Protein AF-A0A840PGP1-F1 (afdb_monomer_lite)

Structure (mmCIF, N/CA/C/O backbone):
data_AF-A0A840PGP1-F1
#
_entry.id   AF-A0A840PGP1-F1
#
loop_
_atom_site.group_PDB
_atom_site.id
_atom_site.type_symbol
_atom_site.label_atom_id
_atom_site.label_alt_id
_atom_site.label_comp_id
_atom_site.label_asym_id
_atom_site.label_entity_id
_atom_site.label_seq_id
_atom_site.pdbx_PDB_ins_code
_atom_site.Cartn_x
_atom_site.Cartn_y
_atom_site.Cartn_z
_atom_site.occupancy
_atom_site.B_iso_or_equiv
_atom_site.auth_seq_id
_atom_site.auth_comp_id
_atom_site.auth_asym_id
_atom_site.auth_atom_id
_atom_site.pdbx_PDB_model_num
ATOM 1 N N . MET A 1 1 ? -46.571 -49.990 3.219 1.00 41.31 1 MET A N 1
ATOM 2 C CA . MET A 1 1 ? -47.543 -49.729 2.136 1.00 41.31 1 MET A CA 1
ATOM 3 C C . MET A 1 1 ? -47.906 -48.257 2.200 1.00 41.31 1 MET A C 1
ATOM 5 O O . MET A 1 1 ? -48.431 -47.821 3.213 1.00 41.31 1 MET A O 1
ATOM 9 N N . ALA A 1 2 ? -47.464 -47.486 1.207 1.00 38.47 2 ALA A N 1
ATOM 10 C CA . ALA A 1 2 ? -47.512 -46.027 1.201 1.00 38.47 2 ALA A CA 1
ATOM 11 C C . ALA A 1 2 ? -48.836 -45.508 0.619 1.00 38.47 2 ALA A C 1
ATOM 13 O O . ALA A 1 2 ? -49.313 -46.023 -0.391 1.00 38.47 2 ALA A O 1
ATOM 14 N N . ALA A 1 3 ? -49.395 -44.485 1.266 1.00 38.34 3 ALA A N 1
ATOM 15 C CA . ALA A 1 3 ? -50.578 -43.748 0.842 1.00 38.34 3 ALA A CA 1
ATOM 16 C C . ALA A 1 3 ? -50.201 -42.608 -0.126 1.00 38.34 3 ALA A C 1
ATOM 18 O O . ALA A 1 3 ? -49.186 -41.936 0.058 1.00 38.34 3 ALA A O 1
ATOM 19 N N . GLN A 1 4 ? -51.025 -42.401 -1.154 1.00 41.66 4 GLN A N 1
ATOM 20 C CA . GLN A 1 4 ? -50.926 -41.290 -2.109 1.00 41.66 4 GLN A CA 1
ATOM 21 C C . GLN A 1 4 ? -51.416 -39.965 -1.500 1.00 41.66 4 GLN A C 1
ATOM 23 O O . GLN A 1 4 ? -52.338 -39.984 -0.683 1.00 41.66 4 GLN A O 1
ATOM 28 N N . PRO A 1 5 ? -50.927 -38.816 -2.005 1.00 55.38 5 PRO A N 1
ATOM 29 C CA . PRO A 1 5 ? -51.683 -37.567 -1.981 1.00 55.38 5 PRO A CA 1
ATOM 30 C C . PRO A 1 5 ? -51.963 -37.000 -3.397 1.00 55.38 5 PRO A C 1
ATOM 32 O O . PRO A 1 5 ? -51.217 -37.296 -4.337 1.00 55.38 5 PRO A O 1
ATOM 35 N N . PRO A 1 6 ? -53.010 -36.162 -3.572 1.00 55.72 6 PRO A N 1
ATOM 36 C CA . PRO A 1 6 ? -53.437 -35.659 -4.878 1.00 55.72 6 PRO A CA 1
ATOM 37 C C . PRO A 1 6 ? -53.100 -34.172 -5.160 1.00 55.72 6 PRO A C 1
ATOM 39 O O . PRO A 1 6 ? -53.040 -33.337 -4.267 1.00 55.72 6 PRO A O 1
ATOM 42 N N . THR A 1 7 ? -52.972 -33.879 -6.464 1.00 44.66 7 THR A N 1
ATOM 43 C CA . THR A 1 7 ? -53.453 -32.703 -7.243 1.00 44.66 7 THR A CA 1
ATOM 44 C C . THR A 1 7 ? -53.155 -31.246 -6.830 1.00 44.66 7 THR A C 1
ATOM 46 O O . THR A 1 7 ? -53.569 -30.788 -5.773 1.00 44.66 7 THR A O 1
ATOM 49 N N . SER A 1 8 ? -52.655 -30.447 -7.793 1.00 37.84 8 SER A N 1
ATOM 50 C CA . SER A 1 8 ? -53.282 -29.214 -8.367 1.00 37.84 8 SER A CA 1
ATOM 51 C C . SER A 1 8 ? -52.213 -28.296 -9.010 1.00 37.84 8 SER A C 1
ATOM 53 O O . SER A 1 8 ? -51.167 -28.036 -8.435 1.00 37.84 8 SER A O 1
ATOM 55 N N . ARG A 1 9 ? -52.256 -28.079 -10.335 1.00 37.25 9 ARG A N 1
ATOM 56 C CA . ARG A 1 9 ? -52.825 -26.941 -11.108 1.00 37.25 9 ARG A CA 1
ATOM 57 C C . ARG A 1 9 ? -52.103 -25.578 -10.957 1.00 37.25 9 ARG A C 1
ATOM 59 O O . ARG A 1 9 ? -52.121 -24.953 -9.908 1.00 37.25 9 ARG A O 1
ATOM 66 N N . LYS A 1 10 ? -51.534 -25.117 -12.089 1.00 37.31 10 LYS A N 1
ATOM 67 C CA . LYS A 1 10 ? -50.967 -23.777 -12.394 1.00 37.31 10 LYS A CA 1
ATOM 68 C C . LYS A 1 10 ? -51.972 -22.625 -12.156 1.00 37.31 10 LYS A C 1
ATOM 70 O O . LYS A 1 10 ? -53.177 -22.872 -12.201 1.00 37.31 10 LYS A O 1
ATOM 75 N N . PRO A 1 11 ? -51.504 -21.359 -12.064 1.00 47.56 11 PRO A N 1
ATOM 76 C CA . PRO A 1 11 ? -51.540 -20.502 -13.265 1.00 47.56 11 PRO A CA 1
ATOM 77 C C . PRO A 1 11 ? -50.347 -19.537 -13.453 1.00 47.56 11 PRO A C 1
ATOM 79 O O . PRO A 1 11 ? -49.589 -19.213 -12.545 1.00 47.56 11 PRO A O 1
ATOM 82 N N . SER A 1 12 ? -50.231 -19.077 -14.700 1.00 36.50 12 SER A N 1
ATOM 83 C CA . SER A 1 12 ? -49.337 -18.059 -15.262 1.00 36.50 12 SER A CA 1
ATOM 84 C C . SER A 1 12 ? -49.566 -16.642 -14.723 1.00 36.50 12 SER A C 1
ATOM 86 O O . SER A 1 12 ? -50.720 -16.247 -14.562 1.00 36.50 12 SER A O 1
ATOM 88 N N . LYS A 1 13 ? -48.507 -15.818 -14.635 1.00 37.91 13 LYS A N 1
ATOM 89 C CA . LYS A 1 13 ? -48.624 -14.351 -14.747 1.00 37.91 13 LYS A CA 1
ATOM 90 C C . LYS A 1 13 ? -47.475 -13.721 -15.540 1.00 37.91 13 LYS A C 1
ATOM 92 O O . LYS A 1 13 ? -46.301 -13.863 -15.219 1.00 37.91 13 LYS A O 1
ATOM 97 N N . THR A 1 14 ? -47.898 -13.017 -16.578 1.00 36.09 14 THR A N 1
ATOM 98 C CA . THR A 1 14 ? -47.227 -12.016 -17.407 1.00 36.09 14 THR A CA 1
ATOM 99 C C . THR A 1 14 ? -47.082 -10.677 -16.670 1.00 36.09 14 THR A C 1
ATOM 101 O O . THR A 1 14 ? -47.942 -10.337 -15.861 1.00 36.09 14 THR A O 1
ATOM 104 N N . GLY A 1 15 ? -46.087 -9.866 -17.055 1.00 33.44 15 GLY A N 1
ATOM 105 C CA . GLY A 1 15 ? -46.211 -8.397 -17.045 1.00 33.44 15 GLY A CA 1
ATOM 106 C C . GLY A 1 15 ? -45.309 -7.604 -16.086 1.00 33.44 15 GLY A C 1
ATOM 107 O O . GLY A 1 15 ? -45.646 -7.378 -14.931 1.00 33.44 15 GLY A O 1
ATOM 108 N N . LYS A 1 16 ? -44.212 -7.069 -16.631 1.00 36.47 16 LYS A N 1
ATOM 109 C CA . LYS A 1 16 ? -43.541 -5.797 -16.266 1.00 36.47 16 LYS A CA 1
ATOM 110 C C . LYS A 1 16 ? -43.566 -4.932 -17.556 1.00 36.47 16 LYS A C 1
ATOM 112 O O . LYS A 1 16 ? -43.758 -5.543 -18.610 1.00 36.47 16 LYS A O 1
ATOM 117 N N . PRO A 1 17 ? -43.279 -3.609 -17.582 1.00 46.66 17 PRO A N 1
ATOM 118 C CA . PRO A 1 17 ? -42.870 -2.708 -16.496 1.00 46.66 17 PRO A CA 1
ATOM 119 C C . PRO A 1 17 ? -43.530 -1.302 -16.515 1.00 46.66 17 PRO A C 1
ATOM 121 O O . PRO A 1 17 ? -44.085 -0.870 -17.519 1.00 46.66 17 PRO A O 1
ATOM 124 N N . SER A 1 18 ? -43.365 -0.520 -15.440 1.00 36.06 18 SER A N 1
ATOM 125 C CA . SER A 1 18 ? -43.458 0.947 -15.506 1.00 36.06 18 SER A CA 1
ATOM 126 C C . SER A 1 18 ? -42.263 1.606 -14.808 1.00 36.06 18 SER A C 1
ATOM 128 O O . SER A 1 18 ? -41.649 1.052 -13.895 1.00 36.06 18 SER A O 1
ATOM 130 N N . LYS A 1 19 ? -41.874 2.752 -15.367 1.00 38.31 19 LYS A N 1
ATOM 131 C CA . LYS A 1 19 ? -40.684 3.554 -15.088 1.00 38.31 19 LYS A CA 1
ATOM 132 C C . LYS A 1 19 ? -40.960 4.625 -14.018 1.00 38.31 19 LYS A C 1
ATOM 134 O O . LYS A 1 19 ? -42.098 5.010 -13.786 1.00 38.31 19 LYS A O 1
ATOM 139 N N . THR A 1 20 ? -39.846 5.179 -13.525 1.00 36.66 20 THR A N 1
ATOM 140 C CA . THR A 1 20 ? -39.633 6.556 -13.027 1.00 36.66 20 THR A CA 1
ATOM 141 C C . THR A 1 20 ? -40.226 6.962 -11.677 1.00 36.66 20 THR A C 1
ATOM 143 O O . THR A 1 20 ? -41.389 7.320 -11.571 1.00 36.66 20 THR A O 1
ATOM 146 N N . GLY A 1 21 ? -39.336 7.084 -10.686 1.00 33.12 21 GLY A N 1
ATOM 147 C CA . GLY A 1 21 ? -39.505 7.931 -9.506 1.00 33.12 21 GLY A CA 1
ATOM 148 C C . GLY A 1 21 ? -38.147 8.496 -9.082 1.00 33.12 21 GLY A C 1
ATOM 149 O O . GLY A 1 21 ? -37.309 7.768 -8.558 1.00 33.12 21 GLY A O 1
ATOM 150 N N . LYS A 1 22 ? -37.908 9.781 -9.373 1.00 35.62 22 LYS A N 1
ATOM 151 C CA . LYS A 1 22 ? -36.781 10.569 -8.851 1.00 35.62 22 LYS A CA 1
ATOM 152 C C . LYS A 1 22 ? -36.982 10.755 -7.344 1.00 35.62 22 LYS A C 1
ATOM 154 O O . LYS A 1 22 ? -37.980 11.346 -6.949 1.00 35.62 22 LYS A O 1
ATOM 159 N N . PHE A 1 23 ? -36.031 10.312 -6.526 1.00 32.81 23 PHE A N 1
ATOM 160 C CA . PHE A 1 23 ? -35.971 10.674 -5.109 1.00 32.81 23 PHE A CA 1
ATOM 161 C C . PHE A 1 23 ? -35.041 11.875 -4.923 1.00 32.81 23 PHE A C 1
ATOM 163 O O . PHE A 1 23 ? -33.836 11.799 -5.163 1.00 32.81 23 PHE A O 1
ATOM 170 N N . SER A 1 24 ? -35.651 12.991 -4.526 1.00 32.31 24 SER A N 1
ATOM 171 C CA . SER A 1 24 ? -35.001 14.204 -4.039 1.00 32.31 24 SER A CA 1
ATOM 172 C C . SER A 1 24 ? -34.467 13.961 -2.626 1.00 32.31 24 SER A C 1
ATOM 174 O O . SER A 1 24 ? -35.179 13.419 -1.779 1.00 32.31 24 SER A O 1
ATOM 176 N N . LYS A 1 25 ? -33.210 14.337 -2.372 1.00 36.25 25 LYS A N 1
ATOM 177 C CA . LYS A 1 25 ? -32.594 14.305 -1.041 1.00 36.25 25 LYS A CA 1
ATOM 178 C C . LYS A 1 25 ? -32.987 15.578 -0.290 1.00 36.25 25 LYS A C 1
ATOM 180 O O . LYS A 1 25 ? -32.563 16.658 -0.683 1.00 36.25 25 LYS A O 1
ATOM 185 N N . ASN A 1 26 ? -33.739 15.430 0.797 1.00 29.78 26 ASN A N 1
ATOM 186 C CA . ASN A 1 26 ? -33.902 16.455 1.826 1.00 29.78 26 ASN A CA 1
ATOM 187 C C . ASN A 1 26 ? -33.124 15.996 3.066 1.00 29.78 26 ASN A C 1
ATOM 189 O O . ASN A 1 26 ? -33.436 14.950 3.632 1.00 29.78 26 ASN A O 1
ATOM 193 N N . SER A 1 27 ? -32.114 16.763 3.472 1.00 32.81 27 SER A N 1
ATOM 194 C CA . SER A 1 27 ? -31.412 16.608 4.748 1.00 32.81 27 SER A CA 1
ATOM 195 C C . SER A 1 27 ? -31.235 18.000 5.352 1.00 32.81 27 SER A C 1
ATOM 197 O O . SER A 1 27 ? -30.557 18.835 4.764 1.00 32.81 27 SER A O 1
ATOM 199 N N . THR A 1 28 ? -31.933 18.236 6.469 1.00 33.62 28 THR A N 1
ATOM 200 C CA . THR A 1 28 ? -31.451 18.830 7.740 1.00 33.62 28 THR A CA 1
ATOM 201 C C . THR A 1 28 ? -30.197 19.726 7.648 1.00 33.62 28 THR A C 1
ATOM 203 O O . THR A 1 28 ? -29.166 19.282 7.162 1.00 33.62 28 THR A O 1
ATOM 206 N N . ASN A 1 29 ? -30.117 20.928 8.219 1.00 32.12 29 ASN A N 1
ATOM 207 C CA . ASN A 1 29 ? -30.518 21.275 9.578 1.00 32.12 29 ASN A CA 1
ATOM 208 C C . ASN A 1 29 ? -30.442 22.801 9.774 1.00 32.12 29 ASN A C 1
ATOM 210 O O . ASN A 1 29 ? -29.540 23.455 9.254 1.00 32.12 29 ASN A O 1
ATOM 214 N N . SER A 1 30 ? -31.360 23.330 10.578 1.00 30.17 30 SER A N 1
ATOM 215 C CA . SER A 1 30 ? -31.368 24.687 11.125 1.00 30.17 30 SER A CA 1
ATOM 216 C C . SER A 1 30 ? -30.989 24.609 12.600 1.00 30.17 30 SER A C 1
ATOM 218 O O . SER A 1 30 ? -31.637 23.847 13.306 1.00 30.17 30 SER A O 1
ATOM 220 N N . THR A 1 31 ? -30.020 25.408 13.063 1.00 35.22 31 THR A N 1
ATOM 221 C CA . THR A 1 31 ? -30.049 26.025 14.407 1.00 35.22 31 THR A CA 1
ATOM 222 C C . THR A 1 31 ? -28.973 27.102 14.550 1.00 35.22 31 THR A C 1
ATOM 224 O O . THR A 1 31 ? -27.805 26.899 14.230 1.00 35.22 31 THR A O 1
ATOM 227 N N . SER A 1 32 ? -29.426 28.245 15.048 1.00 32.09 32 SER A N 1
ATOM 228 C CA . SER A 1 32 ? -28.744 29.502 15.344 1.00 32.09 32 SER A CA 1
ATOM 229 C C . SER A 1 32 ? -28.452 29.671 16.844 1.00 32.09 32 SER A C 1
ATOM 231 O O . SER A 1 32 ? -29.269 29.237 17.649 1.00 32.09 32 SER A O 1
ATOM 233 N N . GLY A 1 33 ? -27.404 30.444 17.177 1.00 28.97 33 GLY A N 1
ATOM 234 C CA . GLY A 1 33 ? -27.225 31.198 18.440 1.00 28.97 33 GLY A CA 1
ATOM 235 C C . GLY A 1 33 ? -26.702 30.387 19.640 1.00 28.97 33 GLY A C 1
ATOM 236 O O . GLY A 1 33 ? -27.143 29.275 19.867 1.00 28.97 33 GLY A O 1
ATOM 237 N N . GLY A 1 34 ? -25.757 30.831 20.475 1.00 28.14 34 GLY A N 1
ATOM 238 C CA . GLY A 1 34 ? -25.166 32.154 20.684 1.00 28.14 34 GLY A CA 1
ATOM 239 C C . GLY A 1 34 ? -25.357 32.607 22.140 1.00 28.14 34 GLY A C 1
ATOM 240 O O . GLY A 1 34 ? -26.423 33.115 22.451 1.00 28.14 34 GLY A O 1
ATOM 241 N N . ALA A 1 35 ? -24.347 32.407 22.999 1.00 32.28 35 ALA A N 1
ATOM 242 C CA . ALA A 1 35 ? -24.067 33.073 24.294 1.00 32.28 35 ALA A CA 1
ATOM 243 C C . ALA A 1 35 ? -22.952 32.264 24.993 1.00 32.28 35 ALA A C 1
ATOM 245 O O . ALA A 1 35 ? -22.977 31.043 24.933 1.00 32.28 35 ALA A O 1
ATOM 246 N N . GLY A 1 36 ? -21.930 32.775 25.670 1.00 28.53 36 GLY A N 1
ATOM 247 C CA . GLY A 1 36 ? -21.452 34.107 26.014 1.00 28.53 36 GLY A CA 1
ATOM 248 C C . GLY A 1 36 ? -20.230 33.850 26.911 1.00 28.53 36 GLY A C 1
ATOM 249 O O . GLY A 1 36 ? -20.339 33.095 27.873 1.00 28.53 36 GLY A O 1
ATOM 250 N N . ALA A 1 37 ? -19.056 34.379 26.566 1.00 29.86 37 ALA A N 1
ATOM 251 C CA . ALA A 1 37 ? -17.826 34.188 27.337 1.00 29.86 37 ALA A CA 1
ATOM 252 C C . ALA A 1 37 ? -17.363 35.541 27.886 1.00 29.86 37 ALA A C 1
ATOM 254 O O . ALA A 1 37 ? -17.054 36.454 27.122 1.00 29.86 37 ALA A O 1
ATOM 255 N N . LEU A 1 38 ? -17.351 35.661 29.213 1.00 35.84 38 LEU A N 1
ATOM 256 C CA . LEU A 1 38 ? -16.816 36.803 29.949 1.00 35.84 38 LEU A CA 1
ATOM 257 C C . LEU A 1 38 ? -15.338 36.552 30.290 1.00 35.84 38 LEU A C 1
ATOM 259 O O . LEU A 1 38 ? -14.983 35.524 30.861 1.00 35.84 38 LEU A O 1
ATOM 263 N N . HIS A 1 39 ? -14.502 37.528 29.931 1.00 29.12 39 HIS A N 1
ATOM 264 C CA . HIS A 1 39 ? -13.154 37.778 30.456 1.00 29.12 39 HIS A CA 1
ATOM 265 C C . HIS A 1 39 ? -13.213 38.022 31.986 1.00 29.12 39 HIS A C 1
ATOM 267 O O . HIS A 1 39 ? -14.241 38.479 32.477 1.00 29.12 39 HIS A O 1
ATOM 273 N N . HIS A 1 40 ? -12.188 37.766 32.815 1.00 31.27 40 HIS A N 1
ATOM 274 C CA . HIS A 1 40 ? -10.915 38.514 32.932 1.00 31.27 40 HIS A CA 1
ATOM 275 C C . HIS A 1 40 ? -10.007 37.900 34.063 1.00 31.27 40 HIS A C 1
ATOM 277 O O . HIS A 1 40 ? -10.379 36.854 34.587 1.00 31.27 40 HIS A O 1
ATOM 283 N N . PRO A 1 41 ? -8.804 38.431 34.419 1.00 45.72 41 PRO A N 1
ATOM 284 C CA . PRO A 1 41 ? -7.518 37.721 34.282 1.00 45.72 41 PRO A CA 1
ATOM 285 C C . PRO A 1 41 ? -6.682 37.600 35.592 1.00 45.72 41 PRO A C 1
ATOM 287 O O . PRO A 1 41 ? -7.178 37.874 36.682 1.00 45.72 41 PRO A O 1
ATOM 290 N N . SER A 1 42 ? -5.365 37.353 35.428 1.00 28.50 42 SER A N 1
ATOM 291 C CA . SER A 1 42 ? -4.221 37.455 36.382 1.00 28.50 42 SER A CA 1
ATOM 292 C C . SER A 1 42 ? -3.828 36.106 37.008 1.00 28.50 42 SER A C 1
ATOM 294 O O . SER A 1 42 ? -4.696 35.375 37.448 1.00 28.50 42 SER A O 1
ATOM 296 N N . SER A 1 43 ? -2.566 35.674 37.080 1.00 30.00 43 SER A N 1
ATOM 297 C CA . SER A 1 43 ? -1.329 36.419 37.334 1.00 30.00 43 SER A CA 1
ATOM 298 C C . SER A 1 43 ? -0.069 35.637 36.903 1.00 30.00 43 SER A C 1
ATOM 300 O O . SER A 1 43 ? -0.058 34.416 36.774 1.00 30.00 43 SER A O 1
ATOM 302 N N . LEU A 1 44 ? 1.003 36.399 36.675 1.00 33.97 44 LEU A N 1
ATOM 303 C CA . LEU A 1 44 ? 2.381 35.970 36.434 1.00 33.97 44 LEU A CA 1
ATOM 304 C C . LEU A 1 44 ? 2.984 35.223 37.633 1.00 33.97 44 LEU A C 1
ATOM 306 O O . LEU A 1 44 ? 2.807 35.678 38.758 1.00 33.97 44 LEU A O 1
ATOM 310 N N . LEU A 1 45 ? 3.859 34.239 37.385 1.00 33.81 45 LEU A N 1
ATOM 311 C CA . LEU A 1 45 ? 5.118 34.111 38.131 1.00 33.81 45 LEU A CA 1
ATOM 312 C C . LEU A 1 45 ? 6.173 33.290 37.377 1.00 33.81 45 LEU A C 1
ATOM 314 O O . LEU A 1 45 ? 5.884 32.402 36.582 1.00 33.81 45 LEU A O 1
ATOM 318 N N . ARG A 1 46 ? 7.412 33.726 37.600 1.00 30.28 46 ARG A N 1
ATOM 319 C CA . ARG A 1 46 ? 8.659 33.431 36.894 1.00 30.28 46 ARG A CA 1
ATOM 320 C C . ARG A 1 46 ? 9.164 32.006 37.126 1.00 30.28 46 ARG A C 1
ATOM 322 O O . ARG A 1 46 ? 8.798 31.346 38.090 1.00 30.28 46 ARG A O 1
ATOM 329 N N . GLY A 1 47 ? 10.033 31.582 36.213 1.00 25.47 47 GLY A N 1
ATOM 330 C CA . GLY A 1 47 ? 10.554 30.228 36.119 1.00 25.47 47 GLY A CA 1
ATOM 331 C C . GLY A 1 47 ? 11.590 29.828 37.163 1.00 25.47 47 GLY A C 1
ATOM 332 O O . GLY A 1 47 ? 12.169 30.659 37.851 1.00 25.47 47 GLY A O 1
ATOM 333 N N . VAL A 1 48 ? 11.870 28.527 37.160 1.00 29.48 48 VAL A N 1
ATOM 334 C CA . VAL A 1 48 ? 13.148 27.920 37.532 1.00 29.48 48 VAL A CA 1
ATOM 335 C C . VAL A 1 48 ? 13.355 26.758 36.563 1.00 29.48 48 VAL A C 1
ATOM 337 O O . VAL A 1 48 ? 12.565 25.818 36.517 1.00 29.48 48 VAL A O 1
ATOM 340 N N . ALA A 1 49 ? 14.390 26.871 35.735 1.00 28.14 49 ALA A N 1
ATOM 341 C CA . ALA A 1 49 ? 14.909 25.783 34.926 1.00 28.14 49 ALA A CA 1
ATOM 342 C C . ALA A 1 49 ? 15.676 24.814 35.836 1.00 28.14 49 ALA A C 1
ATOM 344 O O . ALA A 1 49 ? 16.488 25.254 36.648 1.00 28.14 49 ALA A O 1
ATOM 345 N N . LEU A 1 50 ? 15.462 23.508 35.667 1.00 29.73 50 LEU A N 1
ATOM 346 C CA . LEU A 1 50 ? 16.354 22.484 36.202 1.00 29.73 50 LEU A CA 1
ATOM 347 C C . LEU A 1 50 ? 16.818 21.580 35.061 1.00 29.73 50 LEU A C 1
ATOM 349 O O . LEU A 1 50 ? 16.034 20.902 34.401 1.00 29.73 50 LEU A O 1
ATOM 353 N N . ALA A 1 51 ? 18.122 21.666 34.828 1.00 28.12 51 ALA A N 1
ATOM 354 C CA . ALA A 1 51 ? 18.922 20.874 33.915 1.00 28.12 51 ALA A CA 1
ATOM 355 C C . ALA A 1 51 ? 19.400 19.579 34.589 1.00 28.12 51 ALA A C 1
ATOM 357 O O . ALA A 1 51 ? 19.641 19.587 35.793 1.00 28.12 51 ALA A O 1
ATOM 358 N N . ALA A 1 52 ? 19.584 18.517 33.794 1.00 27.31 52 ALA A N 1
ATOM 359 C CA . ALA A 1 52 ? 20.445 17.338 34.022 1.00 27.31 52 ALA A CA 1
ATOM 360 C C . ALA A 1 52 ? 20.049 16.263 32.981 1.00 27.31 52 ALA A C 1
ATOM 362 O O . ALA A 1 52 ? 18.865 16.010 32.813 1.00 27.31 52 ALA A O 1
ATOM 363 N N . CYS A 1 53 ? 20.895 15.578 32.211 1.00 26.73 53 CYS A N 1
ATOM 364 C CA . CYS A 1 53 ? 22.347 15.456 32.131 1.00 26.73 53 CYS A CA 1
ATOM 365 C C . CYS A 1 53 ? 22.700 15.103 30.673 1.00 26.73 53 CYS A C 1
ATOM 367 O O . CYS A 1 53 ? 22.174 14.128 30.136 1.00 26.73 53 CYS A O 1
ATOM 369 N N . VAL A 1 54 ? 23.618 15.844 30.048 1.00 30.33 54 VAL A N 1
ATOM 370 C CA . VAL A 1 54 ? 24.316 15.409 28.829 1.00 30.33 54 VAL A CA 1
ATOM 371 C C . VAL A 1 54 ? 25.744 15.072 29.236 1.00 30.33 54 VAL A C 1
ATOM 373 O O . VAL A 1 54 ? 26.457 15.916 29.774 1.00 30.33 54 VAL A O 1
ATOM 376 N N . LEU A 1 55 ? 26.140 13.821 29.005 1.00 32.78 55 LEU A N 1
ATOM 377 C CA . LEU A 1 55 ? 27.514 13.353 29.146 1.00 32.78 55 LEU A CA 1
ATOM 378 C C . LEU A 1 55 ? 28.394 14.061 28.109 1.00 32.78 55 LEU A C 1
ATOM 380 O O . LEU A 1 55 ? 28.284 13.814 26.909 1.00 32.78 55 LEU A O 1
ATOM 384 N N . ALA A 1 56 ? 29.260 14.947 28.595 1.00 29.89 56 ALA A N 1
ATOM 385 C CA . ALA A 1 56 ? 30.346 15.541 27.837 1.00 29.89 56 ALA A CA 1
ATOM 386 C C . ALA A 1 56 ? 31.533 14.567 27.798 1.00 29.89 56 ALA A C 1
ATOM 388 O O . ALA A 1 56 ? 32.120 14.257 28.832 1.00 29.89 56 ALA A O 1
ATOM 389 N N . ALA A 1 57 ? 31.908 14.121 26.600 1.00 31.86 57 ALA A N 1
ATOM 390 C CA . ALA A 1 57 ? 33.259 13.651 26.324 1.00 31.86 57 ALA A CA 1
ATOM 391 C C . ALA A 1 57 ? 33.975 14.761 25.549 1.00 31.86 57 ALA A C 1
ATOM 393 O O . ALA A 1 57 ? 33.576 15.128 24.443 1.00 31.86 57 ALA A O 1
ATOM 394 N N . ALA A 1 58 ? 34.989 15.339 26.187 1.00 35.44 58 ALA A N 1
ATOM 395 C CA . ALA A 1 58 ? 35.833 16.390 25.648 1.00 35.44 58 ALA A CA 1
ATOM 396 C C . ALA A 1 58 ? 36.686 15.867 24.481 1.00 35.44 58 ALA A C 1
ATOM 398 O O . ALA A 1 58 ? 37.386 14.865 24.617 1.00 35.44 58 ALA A O 1
ATOM 399 N N . GLY A 1 59 ? 36.657 16.578 23.354 1.00 32.88 59 GLY A N 1
ATOM 400 C CA . GLY A 1 59 ? 37.591 16.420 22.242 1.00 32.88 59 GLY A CA 1
ATOM 401 C C . GLY A 1 59 ? 38.172 17.785 21.891 1.00 32.88 59 GLY A C 1
ATOM 402 O O . GLY A 1 59 ? 37.430 18.704 21.554 1.00 32.88 59 GLY A O 1
ATOM 403 N N . ALA A 1 60 ? 39.486 17.926 22.048 1.00 35.03 60 ALA A N 1
ATOM 404 C CA . ALA A 1 60 ? 40.241 19.156 21.856 1.00 35.03 60 ALA A CA 1
ATOM 405 C C . ALA A 1 60 ? 40.064 19.752 20.446 1.00 35.03 60 ALA A C 1
ATOM 407 O O . ALA A 1 60 ? 40.167 19.048 19.442 1.00 35.03 60 ALA A O 1
ATOM 408 N N . ILE A 1 61 ? 39.848 21.068 20.375 1.00 36.34 61 ILE A N 1
ATOM 409 C CA . ILE A 1 61 ? 39.851 21.834 19.124 1.00 36.34 61 ILE A CA 1
ATOM 410 C C . ILE A 1 61 ? 41.311 22.040 18.712 1.00 36.34 61 ILE A C 1
ATOM 412 O O . ILE A 1 61 ? 42.002 22.907 19.243 1.00 36.34 61 ILE A O 1
ATOM 416 N N . ALA A 1 62 ? 41.779 21.230 17.765 1.00 36.69 62 ALA A N 1
ATOM 417 C CA . ALA A 1 62 ? 42.985 21.508 17.000 1.00 36.69 62 ALA A CA 1
ATOM 418 C C . ALA A 1 62 ? 42.590 22.297 15.741 1.00 36.69 62 ALA A C 1
ATOM 420 O O . ALA A 1 62 ? 41.876 21.790 14.876 1.00 36.69 62 ALA A O 1
ATOM 421 N N . LEU A 1 63 ? 43.043 23.548 15.648 1.00 42.94 63 LEU A N 1
ATOM 422 C CA . LEU A 1 63 ? 42.980 24.366 14.435 1.00 42.94 63 LEU A CA 1
ATOM 423 C C . LEU A 1 63 ? 43.950 23.785 13.391 1.00 42.94 63 LEU A C 1
ATOM 425 O O . LEU A 1 63 ? 45.123 24.146 13.349 1.00 42.94 63 LEU A O 1
ATOM 429 N N . GLY A 1 64 ? 43.459 22.845 12.583 1.00 37.69 64 GLY A N 1
ATOM 430 C CA . GLY A 1 64 ? 44.111 22.366 11.361 1.00 37.69 64 GLY A CA 1
ATOM 431 C C . GLY A 1 64 ? 43.531 23.050 10.114 1.00 37.69 64 GLY A C 1
ATOM 432 O O . GLY A 1 64 ? 42.407 23.555 10.166 1.00 37.69 64 GLY A O 1
ATOM 433 N N . PRO A 1 65 ? 44.270 23.092 8.990 1.00 40.75 65 PRO A N 1
ATOM 434 C CA . PRO A 1 65 ? 43.820 23.761 7.775 1.00 40.75 65 PRO A CA 1
ATOM 435 C C . PRO A 1 65 ? 42.543 23.101 7.244 1.00 40.75 65 PRO A C 1
ATOM 437 O O . PRO A 1 65 ? 42.403 21.878 7.274 1.00 40.75 65 PRO A O 1
ATOM 440 N N . ALA A 1 66 ? 41.613 23.926 6.761 1.00 37.16 66 ALA A N 1
ATOM 441 C CA . ALA A 1 66 ? 40.351 23.493 6.182 1.00 37.16 66 ALA A CA 1
ATOM 442 C C . ALA A 1 66 ? 40.601 22.516 5.020 1.00 37.16 66 ALA A C 1
ATOM 444 O O . ALA A 1 66 ? 40.936 22.928 3.910 1.00 37.16 66 ALA A O 1
ATOM 445 N N . SER A 1 67 ? 40.427 21.215 5.271 1.00 36.91 67 SER A N 1
ATOM 446 C CA . SER A 1 67 ? 40.203 20.260 4.191 1.00 36.91 67 SER A CA 1
ATOM 447 C C . SER A 1 67 ? 38.864 20.599 3.556 1.00 36.91 67 SER A C 1
ATOM 449 O O . SER A 1 67 ? 37.825 20.617 4.216 1.00 36.91 67 SER A O 1
ATOM 451 N N . SER A 1 68 ? 38.920 20.892 2.264 1.00 36.47 68 SER A N 1
ATOM 452 C CA . SER A 1 68 ? 37.789 20.882 1.353 1.00 36.47 68 SER A CA 1
ATOM 453 C C . SER A 1 68 ? 36.887 19.685 1.658 1.00 36.47 68 SER A C 1
ATOM 455 O O . SER A 1 68 ? 37.347 18.546 1.721 1.00 36.47 68 SER A O 1
ATOM 457 N N . GLY A 1 69 ? 35.599 19.956 1.877 1.00 36.19 69 GLY A N 1
ATOM 458 C CA . GLY A 1 69 ? 34.588 18.935 2.114 1.00 36.19 69 GLY A CA 1
ATOM 459 C C . GLY A 1 69 ? 34.528 17.960 0.944 1.00 36.19 69 GLY A C 1
ATOM 460 O O . GLY A 1 69 ? 33.856 18.212 -0.055 1.00 36.19 69 GLY A O 1
ATOM 461 N N . ALA A 1 70 ? 35.230 16.837 1.074 1.00 34.84 70 ALA A N 1
ATOM 462 C CA . ALA A 1 70 ? 34.955 15.653 0.293 1.00 34.84 70 ALA A CA 1
ATOM 463 C C . ALA A 1 70 ? 33.566 15.178 0.723 1.00 34.84 70 ALA A C 1
ATOM 465 O O . ALA A 1 70 ? 33.373 14.739 1.857 1.00 34.84 70 ALA A O 1
ATOM 466 N N . ALA A 1 71 ? 32.586 15.342 -0.165 1.00 37.81 71 ALA A N 1
ATOM 467 C CA . ALA A 1 71 ? 31.278 14.732 -0.005 1.00 37.81 71 ALA A CA 1
ATOM 468 C C . ALA A 1 71 ? 31.476 13.251 0.350 1.00 37.81 71 ALA A C 1
ATOM 470 O O . ALA A 1 71 ? 32.215 12.553 -0.351 1.00 37.81 71 ALA A O 1
ATOM 471 N N . GLU A 1 72 ? 30.851 12.798 1.441 1.00 41.72 72 GLU A N 1
ATOM 472 C CA . GLU A 1 72 ? 30.890 11.395 1.852 1.00 41.72 72 GLU A CA 1
ATOM 473 C C . GLU A 1 72 ? 30.616 10.496 0.634 1.00 41.72 72 GLU A C 1
ATOM 475 O O . GLU A 1 72 ? 29.706 10.790 -0.156 1.00 41.72 72 GLU A O 1
ATOM 480 N N . PRO A 1 73 ? 31.407 9.426 0.426 1.00 53.38 73 PRO A N 1
ATOM 481 C CA . PRO A 1 73 ? 31.223 8.560 -0.725 1.00 53.38 73 PRO A CA 1
ATOM 482 C C . PRO A 1 73 ? 29.797 8.010 -0.701 1.00 53.38 73 PRO A C 1
ATOM 484 O O . PRO A 1 73 ? 29.372 7.398 0.281 1.00 53.38 73 PRO A O 1
ATOM 487 N N . LYS A 1 74 ? 29.046 8.248 -1.787 1.00 58.00 74 LYS A N 1
ATOM 488 C CA . LYS A 1 74 ? 27.687 7.714 -1.945 1.00 58.00 74 LYS A CA 1
ATOM 489 C C . LYS A 1 74 ? 27.720 6.209 -1.634 1.00 58.00 74 LYS A C 1
ATOM 491 O O . LYS A 1 74 ? 28.590 5.518 -2.173 1.00 58.00 74 LYS A O 1
ATOM 496 N N . PRO A 1 75 ? 26.815 5.694 -0.782 1.00 66.38 75 PRO A N 1
ATOM 497 C CA . PRO A 1 75 ? 26.827 4.290 -0.393 1.00 66.38 75 PRO A CA 1
ATOM 498 C C . PRO A 1 75 ? 26.768 3.397 -1.635 1.00 66.38 75 PRO A C 1
ATOM 500 O O . PRO A 1 75 ? 26.012 3.661 -2.573 1.00 66.38 75 PRO A O 1
ATOM 503 N N . SER A 1 76 ? 27.585 2.342 -1.658 1.00 75.81 76 SER A N 1
ATOM 504 C CA . SER A 1 76 ? 27.626 1.417 -2.793 1.00 75.81 76 SER A CA 1
ATOM 505 C C . SER A 1 76 ? 26.266 0.730 -2.987 1.00 75.81 76 SER A C 1
ATOM 507 O O . SER A 1 76 ? 25.536 0.493 -2.020 1.00 75.81 76 SER A O 1
ATOM 509 N N . LYS A 1 77 ? 25.920 0.347 -4.228 1.00 75.12 77 LYS A N 1
ATOM 510 C CA . LYS A 1 77 ? 24.663 -0.379 -4.522 1.00 75.12 77 LYS A CA 1
ATOM 511 C C . LYS A 1 77 ? 24.501 -1.632 -3.642 1.00 75.12 77 LYS A C 1
ATOM 513 O O . LYS A 1 77 ? 23.389 -1.961 -3.236 1.00 75.12 77 LYS A O 1
ATOM 518 N N . ALA A 1 78 ? 25.602 -2.316 -3.317 1.00 77.50 78 ALA A N 1
ATOM 519 C CA . ALA A 1 78 ? 25.606 -3.476 -2.425 1.00 77.50 78 ALA A CA 1
ATOM 520 C C . ALA A 1 78 ? 25.238 -3.108 -0.976 1.00 77.50 78 ALA A C 1
ATOM 522 O O . ALA A 1 78 ? 24.404 -3.783 -0.372 1.00 77.50 78 ALA A O 1
ATOM 523 N N . ALA A 1 79 ? 25.793 -2.012 -0.446 1.00 80.44 79 ALA A N 1
ATOM 524 C CA . ALA A 1 79 ? 25.443 -1.507 0.881 1.00 80.44 79 ALA A CA 1
ATOM 525 C C . ALA A 1 79 ? 23.963 -1.093 0.954 1.00 80.44 79 ALA A C 1
ATOM 527 O O . ALA A 1 79 ? 23.264 -1.479 1.889 1.00 80.44 79 ALA A O 1
ATOM 528 N N . LEU A 1 80 ? 23.455 -0.404 -0.077 1.00 78.69 80 LEU A N 1
ATOM 529 C CA . LEU A 1 80 ? 22.042 -0.020 -0.172 1.00 78.69 80 LEU A CA 1
ATOM 530 C C . LEU A 1 80 ? 21.104 -1.236 -0.205 1.00 78.69 80 LEU A C 1
ATOM 532 O O . LEU A 1 80 ? 20.096 -1.247 0.499 1.00 78.69 80 LEU A O 1
ATOM 536 N N . LYS A 1 81 ? 21.438 -2.285 -0.972 1.00 81.25 81 LYS A N 1
ATOM 537 C CA . LYS A 1 81 ? 20.652 -3.534 -1.014 1.00 81.25 81 LYS A CA 1
ATOM 538 C C . LYS A 1 81 ? 20.619 -4.239 0.349 1.00 81.25 81 LYS A C 1
ATOM 540 O O . LYS A 1 81 ? 19.553 -4.684 0.773 1.00 81.25 81 LYS A O 1
ATOM 545 N N . ALA A 1 82 ? 21.751 -4.315 1.051 1.00 85.12 82 ALA A N 1
ATOM 546 C CA . ALA A 1 82 ? 21.817 -4.914 2.386 1.00 85.12 82 ALA A CA 1
ATOM 547 C C . ALA A 1 82 ? 20.991 -4.122 3.416 1.00 85.12 82 ALA A C 1
ATOM 549 O O . ALA A 1 82 ? 20.269 -4.701 4.230 1.00 85.12 82 ALA A O 1
ATOM 550 N N . GLU A 1 83 ? 21.052 -2.793 3.352 1.00 82.75 83 GLU A N 1
ATOM 551 C CA . GLU A 1 83 ? 20.281 -1.922 4.234 1.00 82.75 83 GLU A CA 1
ATOM 552 C C . GLU A 1 83 ? 18.773 -2.005 3.959 1.00 82.75 83 GLU A C 1
ATOM 554 O O . GLU A 1 83 ? 17.985 -2.075 4.900 1.00 82.75 83 GLU A O 1
ATOM 559 N N . LEU A 1 84 ? 18.365 -2.090 2.689 1.00 84.00 84 LEU A N 1
ATOM 560 C CA . LEU A 1 84 ? 16.972 -2.326 2.299 1.00 84.00 84 LEU A CA 1
ATOM 561 C C . LEU A 1 84 ? 16.438 -3.658 2.832 1.00 84.00 84 LEU A C 1
ATOM 563 O O . LEU A 1 84 ? 15.337 -3.695 3.371 1.00 84.00 84 LEU A O 1
ATOM 567 N N . ALA A 1 85 ? 17.219 -4.739 2.749 1.00 86.19 85 ALA A N 1
ATOM 568 C CA . ALA A 1 85 ? 16.821 -6.028 3.316 1.00 86.19 85 ALA A CA 1
ATOM 569 C C . ALA A 1 85 ? 16.594 -5.938 4.837 1.00 86.19 85 ALA A C 1
ATOM 571 O O . ALA A 1 85 ? 15.624 -6.490 5.363 1.00 86.19 85 ALA A O 1
ATOM 572 N N . LYS A 1 86 ? 17.455 -5.193 5.545 1.00 88.44 86 LYS A N 1
ATOM 573 C CA . LYS A 1 86 ? 17.300 -4.933 6.982 1.00 88.44 86 LYS A CA 1
ATOM 574 C C . LYS A 1 86 ? 16.046 -4.106 7.282 1.00 88.44 86 LYS A C 1
ATOM 576 O O . LYS A 1 86 ? 15.301 -4.470 8.190 1.00 88.44 86 LYS A O 1
ATOM 581 N N . LEU A 1 87 ? 15.808 -3.031 6.530 1.00 84.69 87 LEU A N 1
ATOM 582 C CA . LEU A 1 87 ? 14.637 -2.166 6.698 1.00 84.69 87 LEU A CA 1
ATOM 583 C C . LEU A 1 87 ? 13.329 -2.911 6.407 1.00 84.69 87 LEU A C 1
ATOM 585 O O . LEU A 1 87 ? 12.392 -2.794 7.191 1.00 84.69 87 LEU A O 1
ATOM 589 N N . ASN A 1 88 ? 13.283 -3.735 5.356 1.00 81.06 88 ASN A N 1
ATOM 590 C CA . ASN A 1 88 ? 12.117 -4.566 5.045 1.00 81.06 88 ASN A CA 1
ATOM 591 C C . ASN A 1 88 ? 11.777 -5.496 6.215 1.00 81.06 88 ASN A C 1
ATOM 593 O O . ASN A 1 88 ? 10.647 -5.496 6.691 1.00 81.06 88 ASN A O 1
ATOM 597 N N . LYS A 1 89 ? 12.778 -6.185 6.782 1.00 90.56 89 LYS A N 1
ATOM 598 C CA . LYS A 1 89 ? 12.576 -7.038 7.964 1.00 90.56 89 LYS A CA 1
ATOM 599 C C . LYS A 1 89 ? 12.049 -6.258 9.178 1.00 90.56 89 LYS A C 1
ATOM 601 O O . LYS A 1 89 ? 11.275 -6.794 9.969 1.00 90.56 89 LYS A O 1
A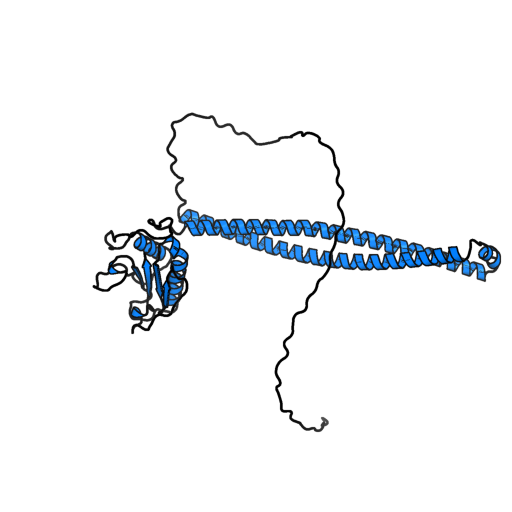TOM 606 N N . GLN A 1 90 ? 12.482 -5.007 9.357 1.00 86.12 90 GLN A N 1
ATOM 607 C CA . GLN A 1 90 ? 11.980 -4.140 10.429 1.00 86.12 90 GLN A CA 1
ATOM 608 C C . GLN A 1 90 ? 10.526 -3.718 10.193 1.00 86.12 90 GLN A C 1
ATOM 610 O O . GLN A 1 90 ? 9.736 -3.735 11.136 1.00 86.12 90 GLN A O 1
ATOM 615 N N . VAL A 1 91 ? 10.165 -3.382 8.953 1.00 86.62 91 VAL A N 1
ATOM 616 C CA . VAL A 1 91 ? 8.789 -3.046 8.570 1.00 86.62 91 VAL A CA 1
ATOM 617 C C . VAL A 1 91 ? 7.863 -4.243 8.751 1.00 86.62 91 VAL A C 1
ATOM 619 O O . VAL A 1 91 ? 6.827 -4.088 9.387 1.00 86.62 91 VAL A O 1
ATOM 622 N N . ASP A 1 92 ? 8.250 -5.437 8.300 1.00 85.19 92 ASP A N 1
ATOM 623 C CA . ASP A 1 92 ? 7.441 -6.653 8.461 1.00 85.19 92 ASP A CA 1
ATOM 624 C C . ASP A 1 92 ? 7.128 -6.926 9.936 1.00 85.19 92 ASP A C 1
ATOM 626 O O . ASP A 1 92 ? 5.981 -7.183 10.314 1.00 85.19 92 ASP A O 1
ATOM 630 N N . LYS A 1 93 ? 8.145 -6.792 10.797 1.00 90.56 93 LYS A N 1
ATOM 631 C CA . LYS A 1 93 ? 7.979 -6.918 12.246 1.00 90.56 93 LYS A CA 1
ATOM 632 C C . LYS A 1 93 ? 7.007 -5.867 12.795 1.00 90.56 93 LYS A C 1
ATOM 634 O O . LYS A 1 93 ? 6.109 -6.213 13.558 1.00 90.56 93 LYS A O 1
ATOM 639 N N . LEU A 1 94 ? 7.153 -4.601 12.403 1.00 88.12 94 LEU A N 1
ATOM 640 C CA . LEU A 1 94 ? 6.265 -3.527 12.859 1.00 88.12 94 LEU A CA 1
ATOM 641 C C . LEU A 1 94 ? 4.831 -3.687 12.359 1.00 88.12 94 LEU A C 1
ATOM 643 O O . LEU A 1 94 ? 3.909 -3.391 13.111 1.00 88.12 94 LEU A O 1
ATOM 647 N N . ILE A 1 95 ? 4.626 -4.173 11.134 1.00 81.44 95 ILE A N 1
ATOM 648 C CA . ILE A 1 95 ? 3.294 -4.462 10.592 1.00 81.44 95 ILE A CA 1
ATOM 649 C C . ILE A 1 95 ? 2.623 -5.562 11.416 1.00 81.44 95 ILE A C 1
ATOM 651 O O . ILE A 1 95 ? 1.461 -5.409 11.799 1.00 81.44 95 ILE A O 1
ATOM 655 N N . ALA A 1 96 ? 3.350 -6.637 11.739 1.00 88.81 96 ALA A N 1
ATOM 656 C CA . ALA A 1 96 ? 2.835 -7.708 12.587 1.00 88.81 96 ALA A CA 1
ATOM 657 C C . ALA A 1 96 ? 2.457 -7.190 13.987 1.00 88.81 96 ALA A C 1
ATOM 659 O O . ALA A 1 96 ? 1.349 -7.437 14.468 1.00 88.81 96 ALA A O 1
ATOM 660 N N . GLU A 1 97 ? 3.337 -6.410 14.620 1.00 88.50 97 GLU A N 1
ATOM 661 C CA . GLU A 1 97 ? 3.071 -5.823 15.936 1.00 88.50 97 GLU A CA 1
ATOM 662 C C . GLU A 1 97 ? 1.918 -4.803 15.910 1.00 88.50 97 GLU A C 1
ATOM 664 O O . GLU A 1 97 ? 1.085 -4.778 16.818 1.00 88.50 97 GLU A O 1
ATOM 669 N N . TYR A 1 98 ? 1.828 -3.980 14.863 1.00 87.69 98 TYR A N 1
ATOM 670 C CA . TYR A 1 98 ? 0.720 -3.050 14.637 1.00 87.69 98 TYR A CA 1
ATOM 671 C C . TYR A 1 98 ? -0.611 -3.794 14.487 1.00 87.69 98 TYR A C 1
ATOM 673 O O . TYR A 1 98 ? -1.608 -3.399 15.093 1.00 87.69 98 TYR A O 1
ATOM 681 N N . GLY A 1 99 ? -0.624 -4.891 13.725 1.00 89.31 99 GLY A N 1
ATOM 682 C CA . GLY A 1 99 ? -1.786 -5.765 13.581 1.00 89.31 99 GLY A CA 1
ATOM 683 C C . GLY A 1 99 ? -2.246 -6.337 14.922 1.00 89.31 99 GLY A C 1
ATOM 684 O O . GLY A 1 99 ? -3.423 -6.215 15.267 1.00 89.31 99 GLY A O 1
ATOM 685 N N . ALA A 1 100 ? -1.315 -6.873 15.717 1.00 91.38 100 ALA A N 1
ATOM 686 C CA . ALA A 1 100 ? -1.609 -7.395 17.051 1.00 91.38 100 ALA A CA 1
ATOM 687 C C . ALA A 1 100 ? -2.192 -6.316 17.982 1.00 91.38 100 ALA A C 1
ATOM 689 O O . ALA A 1 100 ? -3.218 -6.537 18.624 1.00 91.38 100 ALA A O 1
ATOM 690 N N . LYS A 1 101 ? -1.601 -5.114 18.002 1.00 90.94 101 LYS A N 1
ATOM 691 C CA . LYS A 1 101 ? -2.097 -4.000 18.825 1.00 90.94 101 LYS A CA 1
ATOM 692 C C . LYS A 1 101 ? -3.454 -3.470 18.386 1.00 90.94 101 LYS A C 1
ATOM 694 O O . LYS A 1 101 ? -4.260 -3.084 19.228 1.00 90.94 101 LYS A O 1
ATOM 699 N N . ARG A 1 102 ? -3.748 -3.488 17.086 1.00 93.81 102 ARG A N 1
ATOM 700 C CA . ARG A 1 102 ? -5.089 -3.166 16.586 1.00 93.81 102 ARG A CA 1
ATOM 701 C C . ARG A 1 102 ? -6.138 -4.171 17.040 1.00 93.81 102 ARG A C 1
ATOM 703 O O . ARG A 1 102 ? -7.237 -3.748 17.383 1.00 93.81 102 ARG A O 1
ATOM 710 N N . ALA A 1 103 ? -5.813 -5.462 17.035 1.00 93.56 103 ALA A N 1
ATOM 711 C CA . ALA A 1 103 ? -6.715 -6.493 17.538 1.00 93.56 103 ALA A CA 1
ATOM 712 C C . ALA A 1 103 ? -6.966 -6.316 19.046 1.00 93.56 103 ALA A C 1
ATOM 714 O O . ALA A 1 103 ? -8.114 -6.311 19.479 1.00 93.56 103 ALA A O 1
ATOM 715 N N . GLU A 1 104 ? -5.910 -6.060 19.823 1.00 92.31 104 GLU A N 1
ATOM 716 C CA . GLU A 1 104 ? -6.006 -5.772 21.261 1.00 92.31 104 GLU A CA 1
ATOM 717 C C . GLU A 1 104 ? -6.895 -4.546 21.548 1.00 92.31 104 GLU A C 1
ATOM 719 O O . GLU A 1 104 ? -7.769 -4.600 22.412 1.00 92.31 104 GLU A O 1
ATOM 724 N N . LEU A 1 105 ? -6.726 -3.459 20.784 1.00 94.19 105 LEU A N 1
ATOM 725 C CA . LEU A 1 105 ? -7.560 -2.259 20.889 1.00 94.19 105 LEU A CA 1
ATOM 726 C C . LEU A 1 105 ? -9.028 -2.543 20.535 1.00 94.19 105 LEU A C 1
ATOM 728 O O . LEU A 1 105 ? -9.925 -2.018 21.191 1.00 94.19 105 LEU A O 1
ATOM 732 N N . ALA A 1 106 ? -9.288 -3.364 19.516 1.00 94.00 106 ALA A N 1
ATOM 733 C CA . ALA A 1 106 ? -10.649 -3.718 19.115 1.00 94.00 106 ALA A CA 1
ATOM 734 C C . ALA A 1 106 ? -11.381 -4.515 20.209 1.00 94.00 106 ALA A C 1
ATOM 736 O O . ALA A 1 106 ? -12.542 -4.223 20.507 1.00 94.00 106 ALA A O 1
ATOM 737 N N . GLU A 1 107 ? -10.696 -5.467 20.849 1.00 93.75 107 GLU A N 1
ATOM 738 C CA . GLU A 1 107 ? -11.242 -6.204 21.995 1.00 93.75 107 GLU A CA 1
ATOM 739 C C . GLU A 1 107 ? -11.452 -5.291 23.210 1.00 93.75 107 GLU A C 1
ATOM 741 O O . GLU A 1 107 ? -12.503 -5.351 23.849 1.00 93.75 107 GLU A O 1
ATOM 746 N N . ALA A 1 108 ? -10.521 -4.372 23.487 1.00 93.31 108 ALA A N 1
ATOM 747 C CA . ALA A 1 108 ? -10.690 -3.388 24.555 1.00 93.31 108 ALA A CA 1
ATOM 748 C C . ALA A 1 108 ? -11.912 -2.485 24.318 1.00 93.31 108 ALA A C 1
ATOM 750 O O . ALA A 1 108 ? -12.712 -2.280 25.227 1.00 93.31 108 ALA A O 1
ATOM 751 N N . GLN A 1 109 ? -12.114 -2.009 23.085 1.00 95.06 109 GLN A N 1
ATOM 752 C CA . GLN A 1 109 ? -13.298 -1.234 22.699 1.00 95.06 109 GLN A CA 1
ATOM 753 C C . GLN A 1 109 ? -14.597 -2.033 22.837 1.00 95.06 109 GLN A C 1
ATOM 755 O O . GLN A 1 109 ? -15.635 -1.476 23.185 1.00 95.06 109 GLN A O 1
ATOM 760 N N . LYS A 1 110 ? -14.572 -3.339 22.557 1.00 95.81 110 LYS A N 1
ATOM 761 C CA . LYS A 1 110 ? -15.731 -4.212 22.780 1.00 95.81 110 LYS A CA 1
ATOM 762 C C . LYS A 1 110 ? -16.044 -4.348 24.271 1.00 95.81 110 LYS A C 1
ATOM 764 O O . LYS A 1 110 ? -17.209 -4.243 24.644 1.00 95.81 110 LYS A O 1
ATOM 769 N N . ALA A 1 111 ? -15.021 -4.537 25.104 1.00 94.94 111 ALA A N 1
ATOM 770 C CA . ALA A 1 111 ? -15.175 -4.597 26.555 1.00 94.94 111 ALA A CA 1
ATOM 771 C C . ALA A 1 111 ? -15.707 -3.276 27.133 1.00 94.94 111 ALA A C 1
ATOM 773 O O . ALA A 1 111 ? -16.596 -3.293 27.978 1.00 94.94 111 ALA A O 1
ATOM 774 N N . GLU A 1 112 ? -15.223 -2.132 26.647 1.00 95.62 112 GLU A N 1
ATOM 775 C CA . GLU A 1 112 ? -15.701 -0.814 27.078 1.00 95.62 112 GLU A CA 1
ATOM 776 C C . GLU A 1 112 ? -17.154 -0.552 26.680 1.00 95.62 112 GLU A C 1
ATOM 778 O O . GLU A 1 112 ? -17.919 -0.073 27.512 1.00 95.62 112 GLU A O 1
ATOM 783 N N . ARG A 1 113 ? -17.581 -0.947 25.473 1.00 95.62 113 ARG A N 1
ATOM 784 C CA . ARG A 1 113 ? -19.004 -0.896 25.098 1.00 95.62 113 ARG A CA 1
ATOM 785 C C . ARG A 1 113 ? -19.874 -1.716 26.049 1.00 95.62 113 ARG A C 1
ATOM 787 O O . ARG A 1 113 ? -20.862 -1.195 26.553 1.00 95.62 113 ARG A O 1
ATOM 794 N N . ALA A 1 114 ? -19.469 -2.949 26.355 1.00 96.62 114 ALA A N 1
ATOM 795 C CA . ALA A 1 114 ? -20.197 -3.795 27.299 1.00 96.62 114 ALA A CA 1
ATOM 796 C C . ALA A 1 114 ? -20.234 -3.189 28.718 1.00 96.62 114 ALA A C 1
ATOM 798 O O . ALA A 1 114 ? -21.262 -3.243 29.388 1.00 96.62 114 ALA A O 1
ATOM 799 N N . ALA A 1 115 ? -19.138 -2.579 29.180 1.00 96.81 115 ALA A N 1
ATOM 800 C CA . ALA A 1 115 ? -19.101 -1.891 30.470 1.00 96.81 115 ALA A CA 1
ATOM 801 C C . ALA A 1 115 ? -20.000 -0.643 30.495 1.00 96.81 115 ALA A C 1
ATOM 803 O O . ALA A 1 115 ? -20.681 -0.400 31.488 1.00 96.81 115 ALA A O 1
ATOM 804 N N . ARG A 1 116 ? -20.065 0.119 29.395 1.00 96.44 116 ARG A N 1
ATOM 805 C CA . ARG A 1 116 ? -20.987 1.257 29.261 1.00 96.44 116 ARG A CA 1
ATOM 806 C C . ARG A 1 116 ? -22.448 0.821 29.287 1.00 96.44 116 ARG A C 1
ATOM 808 O O . ARG A 1 116 ? -23.239 1.463 29.964 1.00 96.44 116 ARG A O 1
ATOM 815 N N . GLU A 1 117 ? -22.796 -0.272 28.611 1.00 97.38 117 GLU A N 1
ATOM 816 C CA . GLU A 1 117 ? -24.151 -0.839 28.660 1.00 97.38 117 GLU A CA 1
ATOM 817 C C . GLU A 1 117 ? -24.536 -1.254 30.089 1.00 97.38 117 GLU A C 1
ATOM 819 O O . GLU A 1 117 ? -25.626 -0.922 30.555 1.00 97.38 117 GLU A O 1
ATOM 824 N N . LYS A 1 118 ? -23.621 -1.905 30.824 1.00 96.94 118 LYS A N 1
ATOM 825 C CA . LYS A 1 118 ? -23.825 -2.223 32.249 1.00 96.94 118 LYS A CA 1
ATOM 826 C C . LYS A 1 118 ? -24.018 -0.970 33.101 1.00 96.94 118 LYS A C 1
ATOM 828 O O . LYS A 1 118 ? -24.900 -0.957 33.953 1.00 96.94 118 LYS A O 1
ATOM 833 N N . LEU A 1 119 ? -23.216 0.072 32.877 1.00 98.06 119 LEU A N 1
ATOM 834 C CA . LEU A 1 119 ? -23.347 1.345 33.584 1.00 98.06 119 LEU A CA 1
ATOM 835 C C . LEU A 1 119 ? -24.715 1.986 33.331 1.00 98.06 119 LEU A C 1
ATOM 837 O O . LEU A 1 119 ? -25.361 2.409 34.285 1.00 98.06 119 LEU A O 1
ATOM 841 N N . THR A 1 120 ? -25.188 1.999 32.082 1.00 98.25 120 THR A N 1
ATOM 842 C CA . THR A 1 120 ? -26.530 2.495 31.750 1.00 98.25 120 THR A CA 1
ATOM 843 C C . THR A 1 120 ? -27.612 1.701 32.483 1.00 98.25 120 THR A C 1
ATOM 845 O O . THR A 1 120 ? -28.455 2.297 33.147 1.00 98.25 120 THR A O 1
ATOM 848 N N . ALA A 1 121 ? -27.550 0.366 32.459 1.00 97.75 121 ALA A N 1
ATOM 849 C CA . ALA A 1 121 ? -28.511 -0.474 33.176 1.00 97.75 121 ALA A CA 1
ATOM 850 C C . ALA A 1 121 ? -28.487 -0.236 34.702 1.00 97.75 121 ALA A C 1
ATOM 852 O O . ALA A 1 121 ? -29.541 -0.167 35.339 1.00 97.75 121 ALA A O 1
ATOM 853 N N . ALA A 1 122 ? -27.297 -0.066 35.287 1.00 97.81 122 ALA A N 1
ATOM 854 C CA . ALA A 1 122 ? -27.132 0.231 36.708 1.00 97.81 122 ALA A CA 1
ATOM 855 C C . ALA A 1 122 ? -27.632 1.642 37.073 1.00 97.81 122 ALA A C 1
ATOM 857 O O . ALA A 1 122 ? -28.231 1.828 38.130 1.00 97.81 122 ALA A O 1
ATOM 858 N N . GLN A 1 123 ? -27.452 2.632 36.191 1.00 98.00 123 GLN A N 1
ATOM 859 C CA . GLN A 1 123 ? -28.031 3.970 36.353 1.00 98.00 123 GLN A CA 1
ATOM 860 C C . GLN A 1 123 ? -29.557 3.924 36.352 1.00 98.00 123 GLN A C 1
ATOM 862 O O . GLN A 1 123 ? -30.172 4.479 37.258 1.00 98.00 123 GLN A O 1
ATOM 867 N N . GLU A 1 124 ? -30.173 3.203 35.417 1.00 97.81 124 GLU A N 1
ATOM 868 C CA . GLU A 1 124 ? -31.628 3.048 35.394 1.00 97.81 124 GLU A CA 1
ATOM 869 C C . GLU A 1 124 ? -32.161 2.335 36.649 1.00 97.81 124 GLU A C 1
ATOM 871 O O . GLU A 1 124 ? -33.213 2.704 37.175 1.00 97.81 124 GLU A O 1
ATOM 876 N N . ALA A 1 125 ? -31.449 1.316 37.147 1.00 96.31 125 ALA A N 1
ATOM 877 C CA . ALA A 1 125 ? -31.800 0.629 38.391 1.00 96.31 125 ALA A CA 1
ATOM 878 C C . ALA A 1 125 ? -31.701 1.562 39.605 1.00 96.31 125 ALA A C 1
ATOM 880 O O . ALA A 1 125 ? -32.626 1.613 40.417 1.00 96.31 125 ALA A O 1
ATOM 881 N N . TYR A 1 126 ? -30.628 2.349 39.684 1.00 97.38 126 TYR A N 1
ATOM 882 C CA . TYR A 1 126 ? -30.441 3.359 40.720 1.00 97.38 126 TYR A CA 1
ATOM 883 C C . TYR A 1 126 ? -31.533 4.435 40.682 1.00 97.38 126 TYR A C 1
ATOM 885 O O . TYR A 1 126 ? -32.088 4.789 41.720 1.00 97.38 126 TYR A O 1
ATOM 893 N N . GLU A 1 127 ? -31.903 4.927 39.501 1.00 96.50 127 GLU A N 1
ATOM 894 C CA . GLU A 1 127 ? -32.987 5.899 39.345 1.00 96.50 127 GLU A CA 1
ATOM 895 C C . GLU A 1 127 ? -34.349 5.328 39.754 1.00 96.50 127 GLU A C 1
ATOM 897 O O . GLU A 1 127 ? -35.138 6.028 40.390 1.00 96.50 127 GLU A O 1
ATOM 902 N N . ARG A 1 128 ? -34.633 4.058 39.426 1.00 95.00 128 ARG A N 1
ATOM 903 C CA . ARG A 1 128 ? -35.845 3.369 39.901 1.00 95.00 128 ARG A CA 1
ATOM 904 C C . ARG A 1 128 ? -35.865 3.278 41.424 1.00 95.00 128 ARG A C 1
ATOM 906 O O . ARG A 1 128 ? -36.835 3.724 42.027 1.00 95.00 128 ARG A O 1
ATOM 913 N N . ALA A 1 129 ? -34.782 2.803 42.036 1.00 93.81 129 ALA A N 1
ATOM 914 C CA . ALA A 1 129 ? -34.676 2.711 43.490 1.00 93.81 129 ALA A CA 1
ATOM 915 C C . ALA A 1 129 ? -34.776 4.092 44.169 1.00 93.81 129 ALA A C 1
ATOM 917 O O . ALA A 1 129 ? -35.379 4.225 45.230 1.00 93.81 129 ALA A O 1
ATOM 918 N N . THR A 1 130 ? -34.232 5.139 43.538 1.00 94.50 130 THR A N 1
ATOM 919 C CA . THR A 1 130 ? -34.339 6.526 44.020 1.00 94.50 130 THR A CA 1
ATOM 920 C C . THR A 1 130 ? -35.794 6.996 44.040 1.00 94.50 130 THR A C 1
ATOM 922 O O . THR A 1 130 ? -36.227 7.594 45.024 1.00 94.50 130 THR A O 1
ATOM 925 N N . ARG A 1 131 ? -36.558 6.713 42.975 1.00 92.50 131 ARG A N 1
ATOM 926 C CA . ARG A 1 131 ? -37.990 7.043 42.906 1.00 92.50 131 ARG A CA 1
ATOM 927 C C . ARG A 1 131 ? -38.791 6.299 43.971 1.00 92.50 131 ARG A C 1
ATOM 929 O O . ARG A 1 131 ? -39.549 6.938 44.683 1.00 92.50 131 ARG A O 1
ATOM 936 N N . GLU A 1 132 ? -38.554 5.000 44.153 1.00 88.44 132 GLU A N 1
ATOM 937 C CA . GLU A 1 132 ? -39.251 4.200 45.173 1.00 88.44 132 GLU A CA 1
ATOM 938 C C . GLU A 1 132 ? -39.027 4.732 46.597 1.00 88.44 132 GLU A C 1
ATOM 940 O O . GLU A 1 132 ? -39.974 4.861 47.373 1.00 88.44 132 GLU A O 1
ATOM 945 N N . VAL A 1 133 ? -37.786 5.093 46.945 1.00 88.06 133 VAL A N 1
ATOM 946 C CA . VAL A 1 133 ? -37.482 5.714 48.246 1.00 88.06 133 VAL A CA 1
ATOM 947 C C . VAL A 1 133 ? -38.157 7.087 48.373 1.00 88.06 133 VAL A C 1
ATOM 949 O O . VAL A 1 133 ? -38.678 7.414 49.441 1.00 88.06 133 VAL A O 1
ATOM 952 N N . GLY A 1 134 ? -38.187 7.872 47.291 1.00 87.12 134 GLY A N 1
ATOM 953 C CA . GLY A 1 134 ? -38.882 9.160 47.230 1.00 87.12 134 GLY A CA 1
ATOM 954 C C . GLY A 1 134 ? -40.392 9.040 47.455 1.00 87.12 134 GLY A C 1
ATOM 955 O O . GLY A 1 134 ? -40.941 9.780 48.270 1.00 87.12 134 GLY A O 1
ATOM 956 N N . ASP A 1 135 ? -41.043 8.069 46.815 1.00 85.06 135 ASP A N 1
ATOM 957 C CA . ASP A 1 135 ? -42.478 7.805 46.959 1.00 85.06 135 ASP A CA 1
ATOM 958 C C . ASP A 1 135 ? -42.826 7.419 48.406 1.00 85.06 135 ASP A C 1
ATOM 960 O O . ASP A 1 135 ? -43.805 7.908 48.971 1.00 85.06 135 ASP A O 1
ATOM 964 N N . ILE A 1 136 ? -41.992 6.598 49.056 1.00 80.12 136 ILE A N 1
ATOM 965 C CA . ILE A 1 136 ? -42.167 6.228 50.472 1.00 80.12 136 ILE A CA 1
ATOM 966 C C . ILE A 1 136 ? -42.010 7.449 51.384 1.00 80.12 136 ILE A C 1
ATOM 968 O O . ILE A 1 136 ? -42.795 7.629 52.318 1.00 80.12 136 ILE A O 1
ATOM 972 N N . ALA A 1 137 ? 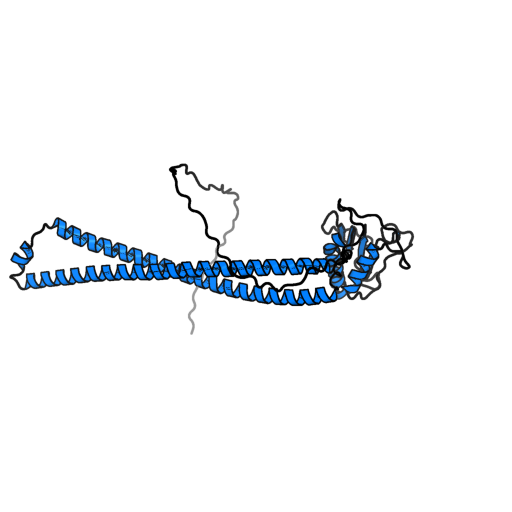-41.006 8.290 51.128 1.00 82.00 137 ALA A N 1
ATOM 973 C CA . ALA A 1 137 ? -40.792 9.515 51.892 1.00 82.00 137 ALA A CA 1
ATOM 974 C C . ALA A 1 137 ? -41.968 10.493 51.727 1.00 82.00 137 ALA A C 1
ATOM 976 O O . ALA A 1 137 ? -42.427 11.073 52.711 1.00 82.00 137 ALA A O 1
ATOM 977 N N . GLN A 1 138 ? -42.501 10.625 50.511 1.00 83.56 138 GLN A N 1
ATOM 978 C CA . GLN A 1 138 ? -43.663 11.460 50.224 1.00 83.56 138 GLN A CA 1
ATOM 979 C C . GLN A 1 138 ? -44.934 10.928 50.893 1.00 83.56 138 GLN A C 1
ATOM 981 O O . GLN A 1 138 ? -45.665 11.715 51.489 1.00 83.5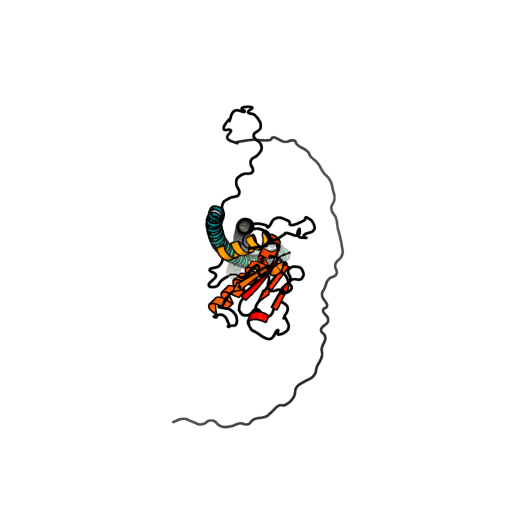6 138 GLN A O 1
ATOM 986 N N . LEU A 1 139 ? -45.184 9.615 50.844 1.00 77.69 139 LEU A N 1
ATOM 987 C CA . LEU A 1 139 ? -46.316 8.994 51.537 1.00 77.69 139 LEU A CA 1
ATOM 988 C C . LEU A 1 139 ? -46.256 9.248 53.046 1.00 77.69 139 LEU A C 1
ATOM 990 O O . LEU A 1 139 ? -47.275 9.584 53.641 1.00 77.69 139 LEU A O 1
ATOM 994 N N . ARG A 1 140 ? -45.068 9.154 53.661 1.00 71.19 140 ARG A N 1
ATOM 995 C CA . ARG A 1 140 ? -44.881 9.508 55.079 1.00 71.19 140 ARG A CA 1
ATOM 996 C C . ARG A 1 140 ? -45.138 10.982 55.354 1.00 71.19 140 ARG A C 1
ATOM 998 O O . ARG A 1 140 ? -45.806 11.304 56.324 1.00 71.19 140 ARG A O 1
ATOM 1005 N N . TYR A 1 141 ? -44.633 11.866 54.500 1.00 76.62 141 TYR A N 1
ATOM 1006 C CA . TYR A 1 141 ? -44.844 13.304 54.649 1.00 76.62 141 TYR A CA 1
ATOM 1007 C C . TYR A 1 141 ? -46.328 13.688 54.520 1.00 76.62 141 TYR A C 1
ATOM 1009 O O . TYR A 1 141 ? -46.830 14.501 55.289 1.00 76.62 141 TYR A O 1
ATOM 1017 N N . GLN A 1 142 ? -47.044 13.083 53.566 1.00 75.00 142 GLN A N 1
ATOM 1018 C CA . GLN A 1 142 ? -48.471 13.324 53.334 1.00 75.00 142 GLN A CA 1
ATOM 1019 C C . GLN A 1 142 ? -49.372 12.710 54.405 1.00 75.00 142 GLN A C 1
ATOM 1021 O O . GLN A 1 142 ? -50.425 13.273 54.692 1.00 75.00 142 GLN A O 1
ATOM 1026 N N . ALA A 1 143 ? -48.976 11.575 54.985 1.00 67.56 143 ALA A N 1
ATOM 1027 C CA . ALA A 1 143 ? -49.713 10.940 56.073 1.00 67.56 143 ALA A CA 1
ATOM 1028 C C . ALA A 1 143 ? -49.727 11.783 57.361 1.00 67.56 143 ALA A C 1
ATOM 1030 O O . ALA A 1 143 ? -50.523 11.487 58.247 1.00 67.56 143 ALA A O 1
ATOM 1031 N N . GLY A 1 144 ? -48.913 12.846 57.437 1.00 54.06 144 GLY A N 1
ATOM 1032 C CA . GLY A 1 144 ? -48.754 13.650 58.642 1.00 54.06 144 GLY A CA 1
ATOM 1033 C C . GLY A 1 144 ? -47.927 12.902 59.683 1.00 54.06 144 GLY A C 1
ATOM 1034 O O . GLY A 1 144 ? -47.934 11.674 59.749 1.00 54.06 144 GLY A O 1
ATOM 1035 N N . ASP A 1 145 ? -47.154 13.649 60.462 1.00 58.81 145 ASP A N 1
ATOM 1036 C CA . ASP A 1 145 ? -46.359 13.110 61.561 1.00 58.81 145 ASP A CA 1
ATOM 1037 C C . ASP A 1 145 ? -47.309 12.641 62.669 1.00 58.81 145 ASP A C 1
ATOM 1039 O O . ASP A 1 145 ? -47.667 13.410 63.551 1.00 58.81 145 ASP A O 1
ATOM 1043 N N . ASP A 1 146 ? -47.794 11.406 62.570 1.00 52.44 146 ASP A N 1
ATOM 1044 C CA . ASP A 1 146 ? -48.670 10.822 63.572 1.00 52.44 146 ASP A CA 1
ATOM 1045 C C . ASP A 1 146 ? -48.241 9.382 63.849 1.00 52.44 146 ASP A C 1
ATOM 1047 O O . ASP A 1 146 ? -48.575 8.436 63.141 1.00 52.44 146 ASP A O 1
ATOM 1051 N N . ASP A 1 147 ? -47.542 9.223 64.971 1.00 55.81 147 ASP A N 1
ATOM 1052 C CA . ASP A 1 147 ? -47.293 7.971 65.698 1.00 55.81 147 ASP A CA 1
ATOM 1053 C C . ASP A 1 147 ? -48.608 7.359 66.265 1.00 55.81 147 ASP A C 1
ATOM 1055 O O . ASP A 1 147 ? -48.622 6.340 66.963 1.00 55.81 147 ASP A O 1
ATOM 1059 N N . LEU A 1 148 ? -49.760 7.971 65.947 1.00 50.12 148 LEU A N 1
ATOM 1060 C CA . LEU A 1 148 ? -51.105 7.545 66.339 1.00 50.12 148 LEU A CA 1
ATOM 1061 C C . LEU A 1 148 ? -51.451 6.105 65.913 1.00 50.12 148 LEU A C 1
ATOM 1063 O O . LEU A 1 148 ? -52.057 5.402 66.726 1.00 50.12 148 LEU A O 1
ATOM 1067 N N . PRO A 1 149 ? -51.079 5.596 64.717 1.00 53.78 149 PRO A N 1
ATOM 1068 C CA . PRO A 1 149 ? -51.357 4.215 64.346 1.00 53.78 149 PRO A CA 1
ATOM 1069 C C . PRO A 1 149 ? -50.545 3.210 65.170 1.00 53.78 149 PRO A C 1
ATOM 1071 O O . PRO A 1 149 ? -51.069 2.162 65.539 1.00 53.78 149 PRO A O 1
ATOM 1074 N N . ALA A 1 150 ? -49.287 3.509 65.505 1.00 54.84 150 ALA A N 1
ATOM 1075 C CA . ALA A 1 150 ? -48.475 2.615 66.329 1.00 54.84 150 ALA A CA 1
ATOM 1076 C C . ALA A 1 150 ? -49.044 2.507 67.754 1.00 54.84 150 ALA A C 1
ATOM 1078 O O . ALA A 1 150 ? -49.135 1.406 68.302 1.00 54.84 150 ALA A O 1
ATOM 1079 N N . PHE A 1 151 ? -49.522 3.626 68.307 1.00 54.94 151 PHE A N 1
ATOM 1080 C CA . PHE A 1 151 ? -50.158 3.685 69.624 1.00 54.94 151 PHE A CA 1
ATOM 1081 C C . PHE A 1 151 ? -51.553 3.022 69.671 1.00 54.94 151 PHE A C 1
ATOM 1083 O O . PHE A 1 151 ? -51.865 2.323 70.635 1.00 54.94 151 PHE A O 1
ATOM 1090 N N . LEU A 1 152 ? -52.387 3.185 68.631 1.00 55.88 152 LEU A N 1
ATOM 1091 C CA . LEU A 1 152 ? -53.744 2.610 68.562 1.00 55.88 152 LEU A CA 1
ATOM 1092 C C . LEU A 1 152 ? -53.777 1.142 68.109 1.00 55.88 152 LEU A C 1
ATOM 1094 O O . LEU A 1 152 ? -54.566 0.357 68.633 1.00 55.88 152 LEU A O 1
ATOM 1098 N N . PHE A 1 153 ? -52.941 0.750 67.144 1.00 58.84 153 PHE A N 1
ATOM 1099 C CA . PHE A 1 153 ? -52.962 -0.598 66.560 1.00 58.84 153 PHE A CA 1
ATOM 1100 C C . PHE A 1 153 ? -51.950 -1.556 67.207 1.00 58.84 153 PHE A C 1
ATOM 1102 O O . PHE A 1 153 ? -52.174 -2.769 67.181 1.00 58.84 153 PHE A O 1
ATOM 1109 N N . GLY A 1 154 ? -50.891 -1.050 67.855 1.00 57.91 154 GLY A N 1
ATOM 1110 C CA . GLY A 1 154 ? -49.856 -1.860 68.516 1.00 57.91 154 GLY A CA 1
ATOM 1111 C C . GLY A 1 154 ? -50.340 -2.690 69.714 1.00 57.91 154 GLY A C 1
ATOM 1112 O O . GLY A 1 154 ? -49.661 -3.626 70.125 1.00 57.91 154 GLY A O 1
ATOM 1113 N N . GLN A 1 155 ? -51.533 -2.402 70.245 1.00 60.88 155 GLN A N 1
ATOM 1114 C CA . GLN A 1 155 ? -52.155 -3.155 71.346 1.00 60.88 155 GLN A CA 1
ATOM 1115 C C . GLN A 1 155 ? -52.788 -4.488 70.897 1.00 60.88 155 GLN A C 1
ATOM 1117 O O . GLN A 1 155 ? -53.165 -5.308 71.731 1.00 60.88 155 GLN A O 1
ATOM 1122 N N . SER A 1 156 ? -52.908 -4.731 69.586 1.00 68.38 156 SER A N 1
ATOM 1123 C CA . SER A 1 156 ? -53.457 -5.973 69.026 1.00 68.38 156 SER A CA 1
ATOM 1124 C C . SER A 1 156 ? -52.377 -6.786 68.304 1.00 68.38 156 SER A C 1
ATOM 1126 O O . SER A 1 156 ? -51.519 -6.223 67.624 1.00 68.38 156 SER A O 1
ATOM 1128 N N . ALA A 1 157 ? -52.442 -8.121 68.377 1.00 71.81 157 ALA A N 1
ATOM 1129 C CA . ALA A 1 157 ? -51.496 -9.001 67.676 1.00 71.81 157 ALA A CA 1
ATOM 1130 C C . ALA A 1 157 ? -51.463 -8.756 66.150 1.00 71.81 157 ALA A C 1
ATOM 1132 O O . ALA A 1 157 ? -50.411 -8.875 65.524 1.00 71.81 157 ALA A O 1
ATOM 1133 N N . GLY A 1 158 ? -52.597 -8.359 65.556 1.00 74.00 158 GLY A N 1
ATOM 1134 C CA . GLY A 1 158 ? -52.688 -8.002 64.137 1.00 74.00 158 GLY A CA 1
ATOM 1135 C C . GLY A 1 158 ? -51.972 -6.694 63.783 1.00 74.00 158 GLY A C 1
ATOM 1136 O O . GLY A 1 158 ? -51.318 -6.620 62.746 1.00 74.00 158 GLY A O 1
ATOM 1137 N N . GLY A 1 159 ? -52.034 -5.679 64.650 1.00 70.12 159 GLY A N 1
ATOM 1138 C CA . GLY A 1 159 ? -51.312 -4.423 64.431 1.00 70.12 159 GLY A CA 1
ATOM 1139 C C . GLY A 1 159 ? -49.804 -4.546 64.657 1.00 70.12 159 GLY A C 1
ATOM 1140 O O . GLY A 1 159 ? -49.033 -3.959 63.903 1.00 70.12 159 GLY A O 1
ATOM 1141 N N . ALA A 1 160 ? -49.366 -5.383 65.605 1.00 73.44 160 ALA A N 1
ATOM 1142 C CA . ALA A 1 160 ? -47.947 -5.708 65.777 1.00 73.44 160 ALA A CA 1
ATOM 1143 C C . ALA A 1 160 ? -47.356 -6.415 64.538 1.00 73.44 160 ALA A C 1
ATOM 1145 O O . ALA A 1 160 ? -46.278 -6.048 64.072 1.00 73.44 160 ALA A O 1
ATOM 1146 N N . ALA A 1 161 ? -48.087 -7.373 63.952 1.00 78.75 161 ALA A N 1
ATOM 1147 C CA . ALA A 1 161 ? -47.676 -8.046 62.718 1.00 78.75 161 ALA A CA 1
ATOM 1148 C C . ALA A 1 161 ? -47.586 -7.081 61.520 1.00 78.75 161 ALA A C 1
ATOM 1150 O O . ALA A 1 161 ? -46.653 -7.166 60.721 1.00 78.75 161 ALA A O 1
ATOM 1151 N N . LEU A 1 162 ? -48.518 -6.126 61.417 1.00 78.69 162 LEU A N 1
ATOM 1152 C CA . LEU A 1 162 ? -48.499 -5.101 60.372 1.00 78.69 162 LEU A CA 1
ATOM 1153 C C . LEU A 1 162 ? -47.299 -4.149 60.514 1.00 78.69 162 LEU A C 1
ATOM 1155 O O . LEU A 1 162 ? -46.634 -3.853 59.522 1.00 78.69 162 LEU A O 1
ATOM 1159 N N . LEU A 1 163 ? -46.986 -3.702 61.736 1.00 72.69 163 LEU A N 1
ATOM 1160 C CA . LEU A 1 163 ? -45.815 -2.858 62.006 1.00 72.69 163 LEU A CA 1
ATOM 1161 C C . LEU A 1 163 ? -44.508 -3.577 61.657 1.00 72.69 163 LEU A C 1
ATOM 1163 O O . LEU A 1 163 ? -43.624 -2.982 61.039 1.00 72.69 163 LEU A O 1
ATOM 1167 N N . GLN A 1 164 ? -44.402 -4.866 61.988 1.00 79.12 164 GLN A N 1
ATOM 1168 C CA . GLN A 1 164 ? -43.237 -5.669 61.628 1.00 79.12 164 GLN A CA 1
ATOM 1169 C C . GLN A 1 164 ? -43.101 -5.827 60.106 1.00 79.12 164 GLN A C 1
ATOM 1171 O O . GLN A 1 164 ? -42.021 -5.596 59.564 1.00 79.12 164 GLN A O 1
ATOM 1176 N N . GLN A 1 165 ? -44.201 -6.101 59.398 1.00 81.31 165 GLN A N 1
ATOM 1177 C CA . GLN A 1 165 ? -44.210 -6.163 57.934 1.00 81.31 165 GLN A CA 1
ATOM 1178 C C . GLN A 1 165 ? -43.771 -4.833 57.295 1.00 81.31 165 GLN A C 1
ATOM 1180 O O . GLN A 1 165 ? -43.036 -4.822 56.306 1.00 81.31 165 GLN A O 1
ATOM 1185 N N . MET A 1 166 ? -44.206 -3.696 57.846 1.00 79.56 166 MET A N 1
ATOM 1186 C CA . MET A 1 166 ? -43.800 -2.372 57.366 1.00 79.56 166 MET A CA 1
ATOM 1187 C C . MET A 1 166 ? -42.310 -2.106 57.598 1.00 79.56 166 MET A C 1
ATOM 1189 O O . MET A 1 166 ? -41.639 -1.608 56.692 1.00 79.56 166 MET A O 1
ATOM 1193 N N . ALA A 1 167 ? -41.785 -2.459 58.774 1.00 78.94 167 ALA A N 1
ATOM 1194 C CA . ALA A 1 167 ? -40.369 -2.306 59.103 1.00 78.94 167 ALA A CA 1
ATOM 1195 C C . ALA A 1 167 ? -39.474 -3.180 58.207 1.00 78.94 167 ALA A C 1
ATOM 1197 O O . ALA A 1 167 ? -38.484 -2.692 57.655 1.00 78.94 167 ALA A O 1
ATOM 1198 N N . GLU A 1 168 ? -39.852 -4.443 57.990 1.00 82.88 168 GLU A N 1
ATOM 1199 C CA . GLU A 1 168 ? -39.162 -5.358 57.071 1.00 82.88 168 GLU A CA 1
ATOM 1200 C C . GLU A 1 168 ? -39.163 -4.811 55.641 1.00 82.88 168 GLU A C 1
ATOM 1202 O O . GLU A 1 168 ? -38.124 -4.776 54.976 1.00 82.88 168 GLU A O 1
ATOM 1207 N N . ARG A 1 169 ? -40.309 -4.298 55.184 1.00 82.31 169 ARG A N 1
ATOM 1208 C CA . ARG A 1 169 ? -40.441 -3.705 53.853 1.00 82.31 169 ARG A CA 1
ATOM 1209 C C . ARG A 1 169 ? -39.590 -2.441 53.699 1.00 82.31 169 ARG A C 1
ATOM 1211 O O . ARG A 1 169 ? -38.936 -2.273 52.674 1.00 82.31 169 ARG A O 1
ATOM 1218 N N . GLN A 1 170 ? -39.547 -1.573 54.709 1.00 80.81 170 GLN A N 1
ATOM 1219 C CA . GLN A 1 170 ? -38.720 -0.363 54.693 1.00 80.81 170 GLN A CA 1
ATOM 1220 C C . GLN A 1 170 ? -37.220 -0.691 54.674 1.00 80.81 170 GLN A C 1
ATOM 1222 O O . GLN A 1 170 ? -36.468 -0.081 53.914 1.00 80.81 170 GLN A O 1
ATOM 1227 N N . SER A 1 171 ? -36.796 -1.681 55.463 1.00 85.12 171 SER A N 1
ATOM 1228 C CA . SER A 1 171 ? -35.421 -2.188 55.454 1.00 85.12 171 SER A CA 1
ATOM 1229 C C . SER A 1 171 ? -35.039 -2.750 54.080 1.00 85.12 171 SER A C 1
ATOM 1231 O O . SER A 1 171 ? -33.987 -2.406 53.541 1.00 85.12 171 SER A O 1
ATOM 1233 N N . ALA A 1 172 ? -35.931 -3.528 53.456 1.00 86.19 172 ALA A N 1
ATOM 1234 C CA . ALA A 1 172 ? -35.719 -4.073 52.117 1.00 86.19 172 ALA A CA 1
ATOM 1235 C C . ALA A 1 172 ? -35.557 -2.977 51.045 1.00 86.19 172 ALA A C 1
ATOM 1237 O O . ALA A 1 172 ? -34.675 -3.089 50.194 1.00 86.19 172 ALA A O 1
ATOM 1238 N N . TYR A 1 173 ? -36.340 -1.893 51.104 1.00 85.81 173 TYR A N 1
ATOM 1239 C CA . TYR A 1 173 ? -36.197 -0.762 50.178 1.00 85.81 173 TYR A CA 1
ATOM 1240 C C . TYR A 1 173 ? -34.858 -0.035 50.332 1.00 85.81 173 TYR A C 1
ATOM 1242 O O . TYR A 1 173 ? -34.181 0.232 49.338 1.00 85.81 173 TYR A O 1
ATOM 1250 N N . LEU A 1 174 ? -34.443 0.255 51.570 1.00 87.81 174 LEU A N 1
ATOM 1251 C CA . LEU A 1 174 ? -33.158 0.912 51.835 1.00 87.81 174 LEU A CA 1
ATOM 1252 C C . LEU A 1 174 ? -31.974 0.030 51.415 1.00 87.81 174 LEU A C 1
ATOM 1254 O O . LEU A 1 174 ? -31.014 0.531 50.829 1.00 87.81 174 LEU A O 1
ATOM 1258 N N . ALA A 1 175 ? -32.062 -1.282 51.652 1.00 90.19 175 ALA A N 1
ATOM 1259 C CA . ALA A 1 175 ? -31.069 -2.246 51.190 1.00 90.19 175 ALA A CA 1
ATOM 1260 C C . ALA A 1 175 ? -31.016 -2.328 49.653 1.00 90.19 175 ALA A C 1
ATOM 1262 O O . ALA A 1 175 ? -29.927 -2.357 49.076 1.00 90.19 175 ALA A O 1
ATOM 1263 N N . GLY A 1 176 ? -32.170 -2.303 48.977 1.00 92.00 176 GLY A N 1
ATOM 1264 C CA . GLY A 1 176 ? -32.250 -2.273 47.514 1.00 92.00 176 GLY A CA 1
ATOM 1265 C C . GLY A 1 176 ? -31.635 -1.005 46.918 1.00 92.00 176 GLY A C 1
ATOM 1266 O O . GLY A 1 176 ? -30.850 -1.083 45.974 1.00 92.00 176 GLY A O 1
ATOM 1267 N N . PHE A 1 177 ? -31.905 0.158 47.517 1.00 94.81 177 PHE A N 1
ATOM 1268 C CA . PHE A 1 177 ? -31.297 1.427 47.115 1.00 94.81 177 PHE A CA 1
ATOM 1269 C C . PHE A 1 177 ? -29.776 1.437 47.303 1.00 94.81 177 PHE A C 1
ATOM 1271 O O . PHE A 1 177 ? -29.049 1.813 46.382 1.00 94.81 177 PHE A O 1
ATOM 1278 N N . ALA A 1 178 ? -29.286 0.996 48.467 1.00 95.31 178 ALA A N 1
ATOM 1279 C CA . ALA A 1 178 ? -27.851 0.886 48.725 1.00 95.31 178 ALA A CA 1
ATOM 1280 C C . ALA A 1 178 ? -27.171 -0.051 47.713 1.00 95.31 178 ALA A C 1
ATOM 1282 O O . ALA A 1 178 ? -26.143 0.307 47.142 1.00 95.31 178 ALA A O 1
ATOM 1283 N N . THR A 1 179 ? -27.795 -1.193 47.412 1.00 96.50 179 THR A N 1
ATOM 1284 C CA . THR A 1 179 ? -27.311 -2.132 46.388 1.00 96.50 179 THR A CA 1
ATOM 1285 C C . THR A 1 179 ? -27.219 -1.465 45.015 1.00 96.50 179 THR A C 1
ATOM 1287 O O . THR A 1 179 ? -26.159 -1.487 44.394 1.00 96.50 179 THR A O 1
ATOM 1290 N N . ALA A 1 180 ? -28.289 -0.803 44.562 1.00 96.62 180 ALA A N 1
ATOM 1291 C CA . ALA A 1 180 ? -28.314 -0.141 43.259 1.00 96.62 180 ALA A CA 1
ATOM 1292 C C . ALA A 1 180 ? -27.287 1.003 43.155 1.00 96.62 180 ALA A C 1
ATOM 1294 O O . ALA A 1 180 ? -26.680 1.210 42.102 1.00 96.62 180 ALA A O 1
ATOM 1295 N N . ARG A 1 181 ? -27.057 1.739 44.251 1.00 97.62 181 ARG A N 1
ATOM 1296 C CA . ARG A 1 181 ? -26.017 2.776 44.337 1.00 97.62 181 ARG A CA 1
ATOM 1297 C C . ARG A 1 181 ? -24.626 2.177 44.144 1.00 97.62 181 ARG A C 1
ATOM 1299 O O . ARG A 1 181 ? -23.870 2.671 43.307 1.00 97.62 181 ARG A O 1
ATOM 1306 N N . ASP A 1 182 ? -24.313 1.128 44.898 1.00 97.62 182 ASP A N 1
ATOM 1307 C CA . ASP A 1 182 ? -22.994 0.494 44.896 1.00 97.62 182 ASP A CA 1
ATOM 1308 C C . ASP A 1 182 ? -22.714 -0.205 43.554 1.00 97.62 182 ASP A C 1
ATOM 1310 O O . ASP A 1 182 ? -21.593 -0.164 43.046 1.00 97.62 182 ASP A O 1
ATOM 1314 N N . GLU A 1 183 ? -23.726 -0.819 42.935 1.00 96.62 183 GLU A N 1
ATOM 1315 C CA . GLU A 1 183 ? -23.620 -1.399 41.590 1.00 96.62 183 GLU A CA 1
ATOM 1316 C C . GLU A 1 183 ? -23.352 -0.335 40.523 1.00 96.62 183 GLU A C 1
ATOM 1318 O O . GLU A 1 183 ? -22.480 -0.521 39.670 1.00 96.62 183 GLU A O 1
ATOM 1323 N N . ARG A 1 184 ? -24.050 0.806 40.589 1.00 97.94 184 ARG A N 1
ATOM 1324 C CA . ARG A 1 184 ? -23.824 1.941 39.686 1.00 97.94 184 ARG A CA 1
ATOM 1325 C C . ARG A 1 184 ? -22.416 2.509 39.837 1.00 97.94 184 ARG A C 1
ATOM 1327 O O . ARG A 1 184 ? -21.777 2.815 38.835 1.00 97.94 184 ARG A O 1
ATOM 1334 N N . GLU A 1 185 ? -21.937 2.669 41.067 1.00 97.69 185 GLU A N 1
ATOM 1335 C CA . GLU A 1 185 ? -20.577 3.141 41.348 1.00 97.69 185 GLU A CA 1
ATOM 1336 C C . GLU A 1 185 ? -19.521 2.186 40.778 1.00 97.69 185 GLU A C 1
ATOM 1338 O O . GLU A 1 185 ? -18.686 2.609 39.980 1.00 97.69 185 GLU A O 1
ATOM 1343 N N . LYS A 1 186 ? -19.637 0.882 41.054 1.00 97.44 186 LYS A N 1
ATOM 1344 C CA . LYS A 1 186 ? -18.736 -0.140 40.492 1.00 97.44 186 LYS A CA 1
ATOM 1345 C C . LYS A 1 186 ? -18.740 -0.152 38.962 1.00 97.44 186 LYS A C 1
ATOM 1347 O O . LYS A 1 186 ? -17.680 -0.243 38.343 1.00 97.44 186 LYS A O 1
ATOM 1352 N N . ALA A 1 187 ? -19.915 -0.047 38.338 1.00 97.00 187 ALA A N 1
ATOM 1353 C CA . ALA A 1 187 ? -20.025 -0.004 36.882 1.00 97.00 187 ALA A CA 1
ATOM 1354 C C . ALA A 1 187 ? -19.388 1.267 36.288 1.00 97.00 187 ALA A C 1
ATOM 1356 O O . ALA A 1 187 ? -18.792 1.212 35.209 1.00 97.00 187 ALA A O 1
ATOM 1357 N N . ALA A 1 188 ? -19.474 2.401 36.994 1.00 96.94 188 ALA A N 1
ATOM 1358 C CA . ALA A 1 188 ? -18.856 3.656 36.574 1.00 96.94 188 ALA A CA 1
ATOM 1359 C C . ALA A 1 188 ? -17.325 3.564 36.616 1.00 96.94 188 ALA A C 1
ATOM 1361 O O . ALA A 1 188 ? -16.668 3.893 35.626 1.00 96.94 188 ALA A O 1
ATOM 1362 N N . GLU A 1 189 ? -16.767 3.033 37.707 1.00 96.25 189 GLU A N 1
ATOM 1363 C CA . GLU A 1 189 ? -15.325 2.806 37.853 1.00 96.25 189 GLU A CA 1
ATOM 1364 C C . GLU A 1 189 ? -14.775 1.845 36.784 1.00 96.25 189 GLU A C 1
ATOM 1366 O O . GLU A 1 189 ? -13.716 2.091 36.195 1.00 96.25 189 GLU A O 1
ATOM 1371 N N . GLU A 1 190 ? -15.492 0.751 36.491 1.00 95.00 190 GLU A N 1
ATOM 1372 C CA . GLU A 1 190 ? -15.106 -0.209 35.448 1.00 95.00 190 GLU A CA 1
ATOM 1373 C C . GLU A 1 190 ? -15.058 0.462 34.064 1.00 95.00 190 GLU A C 1
ATOM 1375 O O . GLU A 1 190 ? -14.062 0.329 33.338 1.00 95.00 190 GLU A O 1
ATOM 1380 N N . ALA A 1 191 ? -16.100 1.221 33.709 1.00 94.75 191 ALA A N 1
ATOM 1381 C CA . ALA A 1 191 ? -16.189 1.922 32.430 1.00 94.75 191 ALA A CA 1
ATOM 1382 C C . ALA A 1 191 ? -15.113 3.015 32.283 1.00 94.75 191 ALA A C 1
ATOM 1384 O O . ALA A 1 191 ? -14.497 3.141 31.216 1.00 94.75 191 ALA A O 1
ATOM 1385 N N . GLU A 1 192 ? -14.834 3.778 33.342 1.00 93.81 192 GLU A N 1
ATOM 1386 C CA . GLU A 1 192 ? -13.787 4.805 33.347 1.00 93.81 192 GLU A CA 1
ATOM 1387 C C . GLU A 1 192 ? -12.394 4.184 33.171 1.00 93.81 192 GLU A C 1
ATOM 1389 O O . GLU A 1 192 ? -11.620 4.602 32.301 1.00 93.81 192 GLU A O 1
ATOM 1394 N N . LYS A 1 193 ? -12.097 3.112 33.915 1.00 94.12 193 LYS A N 1
ATOM 1395 C CA . LYS A 1 193 ? -10.825 2.384 33.816 1.00 94.12 193 LYS A CA 1
ATOM 1396 C C . LYS A 1 193 ? -10.581 1.836 32.410 1.00 94.12 193 LYS A C 1
ATOM 1398 O O . LYS A 1 193 ? -9.455 1.898 31.908 1.00 94.12 193 LYS A O 1
ATOM 1403 N N . LEU A 1 194 ? -11.614 1.293 31.763 1.00 94.62 194 LEU A N 1
ATOM 1404 C CA . LEU A 1 194 ? -11.520 0.802 30.385 1.00 94.62 194 LEU A CA 1
ATOM 1405 C C . LEU A 1 194 ? -11.331 1.945 29.382 1.00 94.62 194 LEU A C 1
ATOM 1407 O O . LEU A 1 194 ? -10.475 1.839 28.502 1.00 94.62 194 LEU A O 1
ATOM 1411 N N . THR A 1 195 ? -12.039 3.061 29.563 1.00 91.75 195 THR A N 1
ATOM 1412 C CA . THR A 1 195 ? -11.879 4.266 28.732 1.00 91.75 195 THR A CA 1
ATOM 1413 C C . THR A 1 195 ? -10.437 4.788 28.785 1.00 91.75 195 THR A C 1
ATOM 1415 O O . THR A 1 195 ? -9.834 5.071 27.745 1.00 91.75 195 THR A O 1
ATOM 1418 N N . GLY A 1 196 ? -9.839 4.847 29.982 1.00 89.62 196 GLY A N 1
ATOM 1419 C CA . GLY A 1 196 ? -8.440 5.248 30.166 1.00 89.62 196 GLY A CA 1
ATOM 1420 C C . GLY A 1 196 ? -7.447 4.316 29.460 1.00 89.62 196 GLY A C 1
ATOM 1421 O O . GLY A 1 196 ? -6.529 4.783 28.781 1.00 89.62 196 GLY A O 1
ATOM 1422 N N . LYS A 1 197 ? -7.657 2.994 29.546 1.00 90.19 197 LYS A N 1
ATOM 1423 C CA . LYS A 1 197 ? -6.820 1.997 28.851 1.00 90.19 197 LYS A CA 1
ATOM 1424 C C . LYS A 1 197 ? -6.899 2.118 27.329 1.00 90.19 197 LYS A C 1
ATOM 1426 O O . LYS A 1 197 ? -5.860 2.088 26.669 1.00 90.19 197 LYS A O 1
ATOM 1431 N N . ILE A 1 198 ? -8.103 2.300 26.781 1.00 93.75 198 ILE A N 1
ATOM 1432 C CA . ILE A 1 198 ? -8.321 2.447 25.334 1.00 93.75 198 ILE A CA 1
ATOM 1433 C C . ILE A 1 198 ? -7.562 3.648 24.785 1.00 93.75 198 ILE A C 1
ATOM 1435 O O . ILE A 1 198 ? -6.961 3.545 23.716 1.00 93.75 198 ILE A O 1
ATOM 1439 N N . ARG A 1 199 ? -7.541 4.772 25.512 1.00 91.25 199 ARG A N 1
ATOM 1440 C CA . ARG A 1 199 ? -6.789 5.960 25.094 1.00 91.25 199 ARG A CA 1
ATOM 1441 C C . ARG A 1 199 ? -5.299 5.653 24.928 1.00 91.25 199 ARG A C 1
ATOM 1443 O O . ARG A 1 199 ? -4.742 5.926 23.867 1.00 91.25 199 ARG A O 1
ATOM 1450 N N . GLY A 1 200 ? -4.682 5.018 25.926 1.00 89.81 200 GLY A N 1
ATOM 1451 C CA . GLY A 1 200 ? -3.269 4.630 25.863 1.00 89.81 200 GLY A CA 1
ATOM 1452 C C . GLY A 1 200 ? -2.971 3.618 24.750 1.00 89.81 200 GLY A C 1
ATOM 1453 O O . GLY A 1 200 ? -1.982 3.752 24.030 1.00 89.81 200 GLY A O 1
ATOM 1454 N N . GLN A 1 201 ? -3.851 2.633 24.547 1.00 91.31 201 GLN A N 1
ATOM 1455 C CA . GLN A 1 201 ? -3.716 1.664 23.454 1.00 91.31 201 GLN A CA 1
ATOM 1456 C C . GLN A 1 201 ? -3.862 2.321 22.072 1.00 91.31 201 GLN A C 1
ATOM 1458 O O . GLN A 1 201 ? -3.104 2.001 21.156 1.00 91.31 201 GLN A O 1
ATOM 1463 N N . ALA A 1 202 ? -4.790 3.267 21.910 1.00 91.50 202 ALA A N 1
ATOM 1464 C CA . ALA A 1 202 ? -4.964 4.014 20.666 1.00 91.50 202 ALA A CA 1
ATOM 1465 C C . ALA A 1 202 ? -3.732 4.875 20.337 1.00 91.50 202 ALA A C 1
ATOM 1467 O O . ALA A 1 202 ? -3.302 4.929 19.181 1.00 91.50 202 ALA A O 1
ATOM 1468 N N . GLU A 1 203 ? -3.122 5.499 21.347 1.00 92.31 203 GLU A N 1
ATOM 1469 C CA . GLU A 1 203 ? -1.865 6.238 21.200 1.00 92.31 203 GLU A CA 1
ATOM 1470 C C . GLU A 1 203 ? -0.696 5.317 20.801 1.00 92.31 203 GLU A C 1
ATOM 1472 O O . GLU A 1 203 ? 0.077 5.673 19.907 1.00 92.31 203 GLU A O 1
ATOM 1477 N N . ASP A 1 204 ? -0.596 4.112 21.380 1.00 88.94 204 ASP A N 1
ATOM 1478 C CA . ASP A 1 204 ? 0.412 3.104 21.004 1.00 88.94 204 ASP A CA 1
ATOM 1479 C C . ASP A 1 204 ? 0.257 2.645 19.546 1.00 88.94 204 ASP A C 1
ATOM 1481 O O . ASP A 1 204 ? 1.223 2.645 18.777 1.00 88.94 204 ASP A O 1
ATOM 1485 N N . VAL A 1 205 ? -0.974 2.327 19.129 1.00 92.25 205 VAL A N 1
ATOM 1486 C CA . VAL A 1 205 ? -1.298 1.954 17.742 1.00 92.25 205 VAL A CA 1
ATOM 1487 C C . VAL A 1 205 ? -0.911 3.074 16.772 1.00 92.25 205 VAL A C 1
ATOM 1489 O O . VAL A 1 205 ? -0.304 2.812 15.731 1.00 92.25 205 VAL A O 1
ATOM 1492 N N . ASN A 1 206 ? -1.219 4.330 17.108 1.00 91.06 206 ASN A N 1
ATOM 1493 C CA . ASN A 1 206 ? -0.876 5.478 16.270 1.00 91.06 206 ASN A CA 1
ATOM 1494 C C . ASN A 1 206 ? 0.642 5.710 16.189 1.00 91.06 206 ASN A C 1
ATOM 1496 O O . ASN A 1 206 ? 1.164 6.024 15.119 1.00 91.06 206 ASN A O 1
ATOM 1500 N N . ARG A 1 207 ? 1.371 5.529 17.297 1.00 91.62 207 ARG A N 1
ATOM 1501 C CA . ARG A 1 207 ? 2.835 5.649 17.318 1.00 91.62 207 ARG A CA 1
ATOM 1502 C C . ARG A 1 207 ? 3.490 4.614 16.401 1.00 91.62 207 ARG A C 1
ATOM 1504 O O . ARG A 1 207 ? 4.274 4.989 15.532 1.00 91.62 207 ARG A O 1
ATOM 1511 N N . ARG A 1 208 ? 3.085 3.346 16.513 1.00 86.06 208 ARG A N 1
ATOM 1512 C CA . ARG A 1 208 ? 3.581 2.244 15.667 1.00 86.06 208 ARG A CA 1
ATOM 1513 C C . ARG A 1 208 ? 3.278 2.463 14.187 1.00 86.06 208 ARG A C 1
ATOM 1515 O O . ARG A 1 208 ? 4.130 2.207 13.341 1.00 86.06 208 ARG A O 1
ATOM 1522 N N . ARG A 1 209 ? 2.092 2.996 13.868 1.00 87.69 209 ARG A N 1
ATOM 1523 C CA . ARG A 1 209 ? 1.739 3.393 12.497 1.00 87.69 209 ARG A CA 1
ATOM 1524 C C . ARG A 1 209 ? 2.733 4.416 11.937 1.00 87.69 209 ARG A C 1
ATOM 1526 O O . ARG A 1 209 ? 3.265 4.205 10.853 1.00 87.69 209 ARG A O 1
ATOM 1533 N N . LYS A 1 210 ? 3.005 5.495 12.677 1.00 91.06 210 LYS A N 1
ATOM 1534 C CA . LYS A 1 210 ? 3.941 6.549 12.245 1.00 91.06 210 LYS A CA 1
ATOM 1535 C C . LYS A 1 210 ? 5.370 6.029 12.077 1.00 91.06 210 LYS A C 1
ATOM 1537 O O . LYS A 1 210 ? 6.075 6.448 11.163 1.00 91.06 210 LYS A O 1
ATOM 1542 N N . GLU A 1 211 ? 5.807 5.121 12.947 1.00 87.94 211 GLU A N 1
ATOM 1543 C CA . GLU A 1 211 ? 7.116 4.464 12.831 1.00 87.94 211 GLU A CA 1
ATOM 1544 C C . GLU A 1 211 ? 7.217 3.618 11.556 1.00 87.94 211 GLU A C 1
ATOM 1546 O O . GLU A 1 211 ? 8.203 3.734 10.824 1.00 87.94 211 GLU A O 1
ATOM 1551 N N . ALA A 1 212 ? 6.179 2.834 11.247 1.00 82.62 212 ALA A N 1
ATOM 1552 C CA . ALA A 1 212 ? 6.106 2.065 10.008 1.00 82.62 212 ALA A CA 1
ATOM 1553 C C . ALA A 1 212 ? 6.119 2.978 8.769 1.00 82.62 212 ALA A C 1
ATOM 1555 O O . ALA A 1 212 ? 6.924 2.764 7.865 1.00 82.62 212 ALA A O 1
ATOM 1556 N N . GLU A 1 213 ? 5.308 4.043 8.753 1.00 84.94 213 GLU A N 1
ATOM 1557 C CA . GLU A 1 213 ? 5.284 5.040 7.668 1.00 84.94 213 GLU A CA 1
ATOM 1558 C C . GLU A 1 213 ? 6.668 5.687 7.458 1.00 84.94 213 GLU A C 1
ATOM 1560 O O . GLU A 1 213 ? 7.135 5.832 6.326 1.00 84.94 213 GLU A O 1
ATOM 1565 N N . LYS A 1 214 ? 7.383 6.017 8.543 1.00 89.31 214 LYS A N 1
ATOM 1566 C CA . LYS A 1 214 ? 8.735 6.591 8.471 1.00 89.31 214 LYS A CA 1
ATOM 1567 C C . LYS A 1 214 ? 9.748 5.627 7.846 1.00 89.31 214 LYS A C 1
ATOM 1569 O O . LYS A 1 214 ? 10.591 6.071 7.061 1.00 89.31 214 LYS A O 1
ATOM 1574 N N . LEU A 1 215 ? 9.692 4.341 8.197 1.00 84.19 215 LEU A N 1
ATOM 1575 C CA . LEU A 1 215 ? 10.582 3.315 7.641 1.00 84.19 215 LEU A CA 1
ATOM 1576 C C . LEU A 1 215 ? 10.271 3.025 6.173 1.00 84.19 215 LEU A C 1
ATOM 1578 O O . LEU A 1 215 ? 11.201 2.922 5.377 1.00 84.19 215 LEU A O 1
ATOM 1582 N N . ILE A 1 216 ? 8.992 2.980 5.796 1.00 79.06 216 ILE A N 1
ATOM 1583 C CA . ILE A 1 216 ? 8.577 2.862 4.392 1.00 79.06 216 ILE A CA 1
ATOM 1584 C C . ILE A 1 216 ? 9.149 4.028 3.580 1.00 79.06 216 ILE A C 1
ATOM 1586 O O . ILE A 1 216 ? 9.825 3.802 2.581 1.00 79.06 216 ILE A O 1
ATOM 1590 N N . GLY A 1 217 ? 9.031 5.265 4.071 1.00 82.50 217 GLY A N 1
ATOM 1591 C CA . GLY A 1 217 ? 9.645 6.413 3.399 1.00 82.50 217 GLY A CA 1
ATOM 1592 C C . GLY A 1 217 ? 11.181 6.341 3.323 1.00 82.50 217 GLY A C 1
ATOM 1593 O O . GLY A 1 217 ? 11.787 6.873 2.394 1.00 82.50 217 GLY A O 1
ATOM 1594 N N . GLN A 1 218 ? 11.857 5.697 4.284 1.00 83.19 218 GLN A N 1
ATOM 1595 C CA . GLN A 1 218 ? 13.304 5.435 4.192 1.00 83.19 218 GLN A CA 1
ATOM 1596 C C . GLN A 1 218 ? 13.634 4.395 3.118 1.00 83.19 218 GLN A C 1
ATOM 1598 O O . GLN A 1 218 ? 14.617 4.572 2.396 1.00 83.19 218 GLN A O 1
ATOM 1603 N N . ILE A 1 219 ? 12.823 3.341 3.008 1.00 78.38 219 ILE A N 1
ATOM 1604 C CA . ILE A 1 219 ? 12.937 2.316 1.967 1.00 78.38 219 ILE A CA 1
ATOM 1605 C C . ILE A 1 219 ? 12.761 2.956 0.592 1.00 78.38 219 ILE A C 1
ATOM 1607 O O . ILE A 1 219 ? 13.632 2.785 -0.254 1.00 78.38 219 ILE A O 1
ATOM 1611 N N . GLU A 1 220 ? 11.716 3.763 0.394 1.00 74.31 220 GLU A N 1
ATOM 1612 C CA . GLU A 1 220 ? 11.465 4.489 -0.859 1.00 74.31 220 GLU A CA 1
ATOM 1613 C C . GLU A 1 220 ? 12.666 5.351 -1.261 1.00 74.31 220 GLU A C 1
ATOM 1615 O O . GLU A 1 220 ? 13.184 5.212 -2.365 1.00 74.31 220 GLU A O 1
ATOM 1620 N N . ARG A 1 221 ? 13.213 6.154 -0.335 1.00 80.50 221 ARG A N 1
ATOM 1621 C CA . ARG A 1 221 ? 14.405 6.977 -0.612 1.00 80.50 221 ARG A CA 1
ATOM 1622 C C . ARG A 1 221 ? 15.643 6.154 -0.973 1.00 80.50 221 ARG A C 1
ATOM 1624 O O . ARG A 1 221 ? 16.464 6.598 -1.772 1.00 80.50 221 ARG A O 1
ATOM 1631 N N . LYS A 1 222 ? 15.825 4.977 -0.374 1.00 79.06 222 LYS A N 1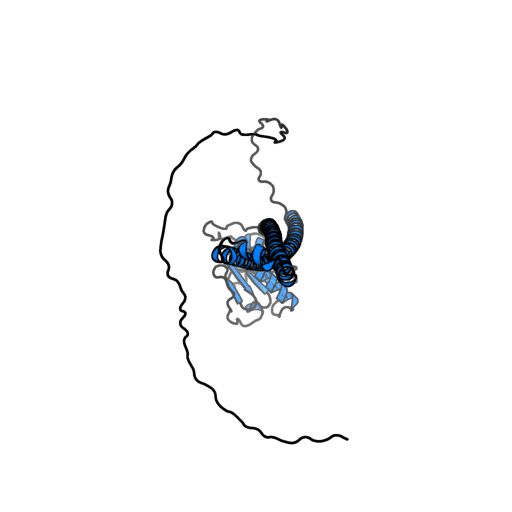
ATOM 1632 C CA . LYS A 1 222 ? 16.974 4.104 -0.673 1.00 79.06 222 LYS A CA 1
ATOM 1633 C C . LYS A 1 222 ? 16.797 3.343 -1.978 1.00 79.06 222 LYS A C 1
ATOM 1635 O O . LYS A 1 222 ? 17.762 3.204 -2.725 1.00 79.06 222 LYS A O 1
ATOM 1640 N N . LEU A 1 223 ? 15.578 2.902 -2.282 1.00 74.81 223 LEU A N 1
ATOM 1641 C CA . LEU A 1 223 ? 15.219 2.404 -3.607 1.00 74.81 223 LEU A CA 1
ATOM 1642 C C . LEU A 1 223 ? 15.465 3.487 -4.657 1.00 74.81 223 LEU A C 1
ATOM 1644 O O . LEU A 1 223 ? 16.023 3.200 -5.716 1.00 74.81 223 LEU A O 1
ATOM 1648 N N . ASP A 1 224 ? 15.154 4.740 -4.326 1.00 72.44 224 ASP A N 1
ATOM 1649 C CA . ASP A 1 224 ? 15.399 5.860 -5.215 1.00 72.44 224 ASP A CA 1
ATOM 1650 C C . ASP A 1 224 ? 16.880 6.078 -5.518 1.00 72.44 224 ASP A C 1
ATOM 1652 O O . ASP A 1 224 ? 17.210 6.400 -6.660 1.00 72.44 224 ASP A O 1
ATOM 1656 N N . GLN A 1 225 ? 17.749 5.872 -4.526 1.00 74.94 225 GLN A N 1
ATOM 1657 C CA . GLN A 1 225 ? 19.205 5.969 -4.657 1.00 74.94 225 GLN A CA 1
ATOM 1658 C C . GLN A 1 225 ? 19.829 4.819 -5.460 1.00 74.94 225 GLN A C 1
ATOM 1660 O O . GLN A 1 225 ? 20.948 4.972 -5.947 1.00 74.94 225 GLN A O 1
ATOM 1665 N N . LEU A 1 226 ? 19.141 3.680 -5.614 1.00 77.06 226 LEU A N 1
ATOM 1666 C CA . LEU A 1 226 ? 19.663 2.552 -6.392 1.00 77.06 226 LEU A CA 1
ATOM 1667 C C . LEU A 1 226 ? 19.669 2.814 -7.901 1.00 77.06 226 LEU A C 1
ATOM 1669 O O . LEU A 1 226 ? 20.520 2.252 -8.588 1.00 77.06 226 LEU A O 1
ATOM 1673 N N . VAL A 1 227 ? 18.747 3.641 -8.407 1.00 77.31 227 VAL A N 1
ATOM 1674 C CA . VAL A 1 227 ? 18.712 4.027 -9.823 1.00 77.31 227 VAL A CA 1
ATOM 1675 C C . VAL A 1 227 ? 19.385 5.390 -9.978 1.00 77.31 227 VAL A C 1
ATOM 1677 O O . VAL A 1 227 ? 18.839 6.392 -9.504 1.00 77.31 227 VAL A O 1
ATOM 1680 N N . PRO A 1 228 ? 20.559 5.465 -10.625 1.00 80.62 228 PRO A N 1
ATOM 1681 C CA . PRO A 1 228 ? 21.251 6.729 -10.817 1.00 80.62 228 PRO A CA 1
ATOM 1682 C C . PRO A 1 228 ? 20.414 7.680 -11.678 1.00 80.62 228 PRO A C 1
ATOM 1684 O O . PRO A 1 228 ? 19.832 7.292 -12.692 1.00 80.62 228 PRO A O 1
ATOM 1687 N N . ALA A 1 229 ? 20.375 8.951 -11.283 1.00 81.81 229 ALA A N 1
ATOM 1688 C CA . ALA A 1 229 ? 19.839 9.999 -12.137 1.00 81.81 229 ALA A CA 1
ATOM 1689 C C . ALA A 1 229 ? 20.830 10.274 -13.276 1.00 81.81 229 ALA A C 1
ATOM 1691 O O . ALA A 1 229 ? 22.009 10.535 -13.026 1.00 81.81 229 ALA A O 1
ATOM 1692 N N . ALA A 1 230 ? 20.346 10.223 -14.515 1.00 83.06 230 ALA A N 1
ATOM 1693 C CA . ALA A 1 230 ? 21.109 10.637 -15.678 1.00 83.06 230 ALA A CA 1
ATOM 1694 C C . ALA A 1 230 ? 21.480 12.123 -15.566 1.00 83.06 230 ALA A C 1
ATOM 1696 O O . ALA A 1 230 ? 20.712 12.945 -15.056 1.00 83.06 230 ALA A O 1
ATOM 1697 N N . SER A 1 231 ? 22.667 12.473 -16.057 1.00 79.50 231 SER A N 1
ATOM 1698 C CA . SER A 1 231 ? 23.089 13.865 -16.185 1.00 79.50 231 SER A CA 1
ATOM 1699 C C . SER A 1 231 ? 22.287 14.588 -17.275 1.00 79.50 231 SER A C 1
ATOM 1701 O O . SER A 1 231 ? 21.617 13.979 -18.107 1.00 79.50 231 SER A O 1
ATOM 1703 N N . GLY A 1 232 ? 22.328 15.922 -17.259 1.00 82.19 232 GLY A N 1
ATOM 1704 C CA . GLY A 1 232 ? 21.745 16.742 -18.325 1.00 82.19 232 GLY A CA 1
ATOM 1705 C C . GLY A 1 232 ? 20.275 17.126 -18.140 1.00 82.19 232 GLY A C 1
ATOM 1706 O O . GLY A 1 232 ? 19.755 17.857 -18.986 1.00 82.19 232 GLY A O 1
ATOM 1707 N N . LYS A 1 233 ? 19.614 16.714 -17.048 1.00 86.88 233 LYS A N 1
ATOM 1708 C CA . LYS A 1 233 ? 18.276 17.213 -16.690 1.00 86.88 233 LYS A CA 1
ATOM 1709 C C . LYS A 1 233 ? 18.348 18.683 -16.268 1.00 86.88 233 LYS A C 1
ATOM 1711 O O . LYS A 1 233 ? 19.135 19.036 -15.391 1.00 86.88 233 LYS A O 1
ATOM 1716 N N . ARG A 1 234 ? 17.527 19.529 -16.884 1.00 86.25 234 ARG A N 1
ATOM 1717 C CA . ARG A 1 234 ? 17.409 20.961 -16.580 1.00 86.25 234 ARG A CA 1
ATOM 1718 C C . ARG A 1 234 ? 16.352 21.221 -15.504 1.00 86.25 234 ARG A C 1
ATOM 1720 O O . ARG A 1 234 ? 15.514 20.365 -15.217 1.00 86.25 234 ARG A O 1
ATOM 1727 N N . SER A 1 235 ? 16.395 22.412 -14.904 1.00 83.75 235 SER A N 1
ATOM 1728 C CA . SER A 1 235 ? 15.452 22.848 -13.860 1.00 83.75 235 SER A CA 1
ATOM 1729 C C . SER A 1 235 ? 14.008 22.974 -14.356 1.00 83.75 235 SER A C 1
ATOM 1731 O O . SER A 1 235 ? 13.083 22.791 -13.572 1.00 83.75 235 SER A O 1
ATOM 1733 N N . ASP A 1 236 ? 13.813 23.223 -15.651 1.00 82.06 236 ASP A N 1
ATOM 1734 C CA . ASP A 1 236 ? 12.510 23.248 -16.328 1.00 82.06 236 ASP A CA 1
ATOM 1735 C C . ASP A 1 236 ? 11.959 21.842 -16.654 1.00 82.06 236 ASP A C 1
ATOM 1737 O O . ASP A 1 236 ? 10.892 21.707 -17.249 1.00 82.06 236 ASP A O 1
ATOM 1741 N N . GLY A 1 237 ? 12.681 20.781 -16.276 1.00 78.81 237 GLY A N 1
ATOM 1742 C CA . GLY A 1 237 ? 12.308 19.392 -16.532 1.00 78.81 237 GLY A CA 1
ATOM 1743 C C . GLY A 1 237 ? 12.681 18.875 -17.924 1.00 78.81 237 GLY A C 1
ATOM 1744 O O . GLY A 1 237 ? 12.488 17.684 -18.184 1.00 78.81 237 GLY A O 1
ATOM 1745 N N . THR A 1 238 ? 13.248 19.716 -18.795 1.00 85.69 238 THR A N 1
ATOM 1746 C CA . THR A 1 238 ? 13.762 19.298 -20.104 1.00 85.69 238 THR A CA 1
ATOM 1747 C C . THR A 1 238 ? 15.120 18.611 -19.979 1.00 85.69 238 THR A C 1
ATOM 1749 O O . THR A 1 238 ? 15.796 18.671 -18.948 1.00 85.69 238 THR A O 1
ATOM 1752 N N . TRP A 1 239 ? 15.538 17.933 -21.045 1.00 89.19 239 TRP A N 1
ATOM 1753 C CA . TRP A 1 239 ? 16.824 17.253 -21.102 1.00 89.19 239 TRP A CA 1
ATOM 1754 C C . TRP A 1 239 ? 17.756 17.941 -22.091 1.00 89.19 239 TRP A C 1
ATOM 1756 O O . TRP A 1 239 ? 17.362 18.316 -23.194 1.00 89.19 239 TRP A O 1
ATOM 1766 N N . SER A 1 240 ? 19.013 18.106 -21.687 1.00 88.56 240 SER A N 1
ATOM 1767 C CA . SER A 1 240 ? 20.075 18.558 -22.579 1.00 88.56 240 SER A CA 1
ATOM 1768 C C . SER A 1 240 ? 20.299 17.530 -23.688 1.00 88.56 240 SER A C 1
ATOM 1770 O O . SER A 1 240 ? 20.392 16.337 -23.373 1.00 88.56 240 SER A O 1
ATOM 1772 N N . PRO A 1 241 ? 20.397 17.965 -24.959 1.00 86.94 241 PRO A N 1
ATOM 1773 C CA . PRO A 1 241 ? 20.810 17.086 -26.041 1.00 86.94 241 PRO A CA 1
ATOM 1774 C C . PRO A 1 241 ? 22.178 16.472 -25.744 1.00 86.94 241 PRO A C 1
ATOM 1776 O O . PRO A 1 241 ? 23.086 17.158 -25.274 1.00 86.94 241 PRO A O 1
ATOM 1779 N N . GLU A 1 242 ? 22.321 15.186 -26.042 1.00 89.62 242 GLU A N 1
ATOM 1780 C CA . GLU A 1 242 ? 23.579 14.452 -25.932 1.00 89.62 242 GLU A CA 1
ATOM 1781 C C . GLU A 1 242 ? 23.961 13.895 -27.301 1.00 89.62 242 GLU A C 1
ATOM 1783 O O . GLU A 1 242 ? 23.107 13.400 -28.041 1.00 89.62 242 GLU A O 1
ATOM 1788 N N . LEU A 1 243 ? 25.251 13.966 -27.630 1.00 91.00 243 LEU A N 1
ATOM 1789 C CA . LEU A 1 243 ? 25.795 13.325 -28.822 1.00 91.00 243 LEU A CA 1
ATOM 1790 C C . LEU A 1 243 ? 26.174 11.868 -28.512 1.00 91.00 243 LEU A C 1
ATOM 1792 O O . LEU A 1 243 ? 26.595 11.569 -27.385 1.00 91.00 243 LEU A O 1
ATOM 1796 N N . PRO A 1 244 ? 26.031 10.947 -29.483 1.00 92.75 244 PRO A N 1
ATOM 1797 C CA . PRO A 1 244 ? 26.538 9.594 -29.336 1.00 92.75 244 PRO A CA 1
ATOM 1798 C C . PRO A 1 244 ? 28.060 9.616 -29.173 1.00 92.75 244 PRO A C 1
ATOM 1800 O O . PRO A 1 244 ? 28.763 10.415 -29.788 1.00 92.75 244 PRO A O 1
ATOM 1803 N N . THR A 1 245 ? 28.570 8.748 -28.307 1.00 92.38 245 THR A N 1
ATOM 1804 C CA . THR A 1 245 ? 29.999 8.655 -27.976 1.00 92.38 245 THR A CA 1
ATOM 1805 C C . THR A 1 245 ? 30.391 7.198 -27.778 1.00 92.38 245 THR A C 1
ATOM 1807 O O . THR A 1 245 ? 29.526 6.360 -27.532 1.00 92.38 245 THR A O 1
ATOM 1810 N N . GLY A 1 246 ? 31.691 6.898 -27.812 1.00 91.62 246 GLY A N 1
ATOM 1811 C CA . GLY A 1 246 ? 32.209 5.561 -27.519 1.00 91.62 246 GLY A CA 1
ATOM 1812 C C . GLY A 1 246 ? 31.992 4.535 -28.643 1.00 91.62 246 GLY A C 1
ATOM 1813 O O . GLY A 1 246 ? 31.382 4.843 -29.664 1.00 91.62 246 GLY A O 1
ATOM 1814 N N . PRO A 1 247 ? 32.501 3.303 -28.466 1.00 90.50 247 PRO A N 1
ATOM 1815 C CA . PRO A 1 247 ? 32.509 2.276 -29.513 1.00 90.50 247 PRO A CA 1
ATOM 1816 C C . PRO A 1 247 ? 31.115 1.740 -29.872 1.00 90.50 247 PRO A C 1
ATOM 1818 O O . PRO A 1 247 ? 30.935 1.152 -30.931 1.00 90.50 247 PRO A O 1
ATOM 1821 N N . ASP A 1 248 ? 30.127 1.929 -28.998 1.00 92.94 248 ASP A N 1
ATOM 1822 C CA . ASP A 1 248 ? 28.734 1.539 -29.206 1.00 92.94 248 ASP A CA 1
ATOM 1823 C C . ASP A 1 248 ? 27.881 2.645 -29.857 1.00 92.94 248 ASP A C 1
ATOM 1825 O O . ASP A 1 248 ? 26.707 2.400 -30.118 1.00 92.94 248 ASP A O 1
ATOM 1829 N N . ASN A 1 249 ? 28.451 3.829 -30.139 1.00 95.50 249 ASN A N 1
ATOM 1830 C CA . ASN A 1 249 ? 27.790 4.963 -30.805 1.00 95.50 249 ASN A CA 1
ATOM 1831 C C . ASN A 1 249 ? 26.423 5.337 -30.199 1.00 95.50 249 ASN A C 1
ATOM 1833 O O . ASN A 1 249 ? 25.480 5.694 -30.905 1.00 95.50 249 ASN A O 1
ATOM 1837 N N . ILE A 1 250 ? 26.313 5.285 -28.871 1.00 96.44 250 ILE A N 1
ATOM 1838 C CA . ILE A 1 250 ? 25.114 5.708 -28.135 1.00 96.44 250 ILE A CA 1
ATOM 1839 C C . ILE A 1 250 ? 25.403 6.881 -27.207 1.00 96.44 250 ILE A C 1
ATOM 1841 O O . ILE A 1 250 ? 26.548 7.131 -26.815 1.00 96.44 250 ILE A O 1
ATOM 1845 N N . THR A 1 251 ? 24.356 7.617 -26.840 1.00 95.62 251 THR A N 1
ATOM 1846 C CA . THR A 1 251 ? 24.475 8.705 -25.866 1.00 95.62 251 THR A CA 1
ATOM 1847 C C . THR A 1 251 ? 24.793 8.159 -24.467 1.00 95.62 251 THR A C 1
ATOM 1849 O O . THR A 1 251 ? 24.393 7.033 -24.137 1.00 95.62 251 THR A O 1
ATOM 1852 N N . PRO A 1 252 ? 25.485 8.932 -23.606 1.00 94.00 252 PRO A N 1
ATOM 1853 C CA . PRO A 1 252 ? 25.725 8.556 -22.211 1.00 94.00 252 PRO A CA 1
ATOM 1854 C C . PRO A 1 252 ? 24.456 8.118 -21.468 1.00 94.00 252 PRO A C 1
ATOM 1856 O O . PRO A 1 252 ? 24.471 7.116 -20.753 1.00 94.00 252 PRO A O 1
ATOM 1859 N N . ARG A 1 253 ? 23.336 8.810 -21.690 1.00 94.00 253 ARG A N 1
ATOM 1860 C CA . ARG A 1 253 ? 22.043 8.466 -21.094 1.00 94.00 253 ARG A CA 1
ATOM 1861 C C . ARG A 1 253 ? 21.476 7.135 -21.585 1.00 94.00 253 ARG A C 1
ATOM 1863 O O . ARG A 1 253 ? 20.976 6.346 -20.784 1.00 94.00 253 ARG A O 1
ATOM 1870 N N . THR A 1 254 ? 21.580 6.856 -22.883 1.00 96.44 254 THR A N 1
ATOM 1871 C CA . THR A 1 254 ? 21.156 5.568 -23.457 1.00 96.44 254 THR A CA 1
ATOM 1872 C C . THR A 1 254 ? 21.999 4.425 -22.906 1.00 96.44 254 THR A C 1
ATOM 1874 O O . THR A 1 254 ? 21.463 3.366 -22.580 1.00 96.44 254 THR A O 1
ATOM 1877 N N . ARG A 1 255 ? 23.306 4.655 -22.721 1.00 95.88 255 ARG A N 1
ATOM 1878 C CA . ARG A 1 255 ? 24.214 3.693 -22.088 1.00 95.88 255 ARG A CA 1
ATOM 1879 C C . ARG A 1 255 ? 23.803 3.392 -20.652 1.00 95.88 255 ARG A C 1
ATOM 1881 O O . ARG A 1 255 ? 23.647 2.226 -20.311 1.00 95.88 255 ARG A O 1
ATOM 1888 N N . LEU A 1 256 ? 23.538 4.430 -19.856 1.00 94.12 256 LEU A N 1
ATOM 1889 C CA . LEU A 1 256 ? 23.064 4.277 -18.480 1.00 94.12 256 LEU A CA 1
ATOM 1890 C C . LEU A 1 256 ? 21.766 3.462 -18.413 1.00 94.12 256 LEU A C 1
ATOM 1892 O O . LEU A 1 256 ? 21.683 2.495 -17.665 1.00 94.12 256 LEU A O 1
ATOM 1896 N N . MET A 1 257 ? 20.771 3.813 -19.233 1.00 96.25 257 MET A N 1
ATOM 1897 C CA . MET A 1 257 ? 19.493 3.098 -19.298 1.00 96.25 257 MET A CA 1
ATOM 1898 C C . MET A 1 257 ? 19.684 1.619 -19.666 1.00 96.25 257 MET A C 1
ATOM 1900 O O . MET A 1 257 ? 19.147 0.741 -18.989 1.00 96.25 257 MET A O 1
ATOM 1904 N N . ARG A 1 258 ? 20.492 1.332 -20.693 1.00 96.81 258 ARG A N 1
ATOM 1905 C CA . ARG A 1 258 ? 20.807 -0.035 -21.124 1.00 96.81 258 ARG A CA 1
ATOM 1906 C C . ARG A 1 258 ? 21.491 -0.836 -20.021 1.00 96.81 258 ARG A C 1
ATOM 1908 O O . ARG A 1 258 ? 21.137 -1.994 -19.805 1.00 96.81 258 ARG A O 1
ATOM 1915 N N . ASP A 1 259 ? 22.483 -0.245 -19.368 1.00 94.38 259 ASP A N 1
ATOM 1916 C CA . ASP A 1 259 ? 23.317 -0.940 -18.393 1.00 94.38 259 ASP A CA 1
ATOM 1917 C C . ASP A 1 259 ? 22.538 -1.209 -17.093 1.00 94.38 259 ASP A C 1
ATOM 1919 O O . ASP A 1 259 ? 22.627 -2.313 -16.560 1.00 94.38 259 ASP A O 1
ATOM 1923 N N . GLU A 1 260 ? 21.668 -0.289 -16.654 1.00 94.00 260 GLU A N 1
ATOM 1924 C CA . GLU A 1 260 ? 20.755 -0.537 -15.527 1.00 94.00 260 GLU A CA 1
ATOM 1925 C C . GLU A 1 260 ? 19.745 -1.658 -15.836 1.00 94.00 260 GLU A C 1
ATOM 1927 O O . GLU A 1 260 ? 19.495 -2.507 -14.980 1.00 94.00 260 GLU A O 1
ATOM 1932 N N . ILE A 1 261 ? 19.201 -1.728 -17.060 1.00 95.06 261 ILE A N 1
ATOM 1933 C CA . ILE A 1 261 ? 18.311 -2.836 -17.462 1.00 95.06 261 ILE A CA 1
ATOM 1934 C C . ILE A 1 261 ? 19.079 -4.163 -17.496 1.00 95.06 261 ILE A C 1
ATOM 1936 O O . ILE A 1 261 ? 18.581 -5.163 -16.980 1.00 95.06 261 ILE A O 1
ATOM 1940 N N . LYS A 1 262 ? 20.301 -4.184 -18.043 1.00 94.56 262 LYS A N 1
ATOM 1941 C CA . LYS A 1 262 ? 21.164 -5.379 -18.057 1.00 94.56 262 LYS A CA 1
ATOM 1942 C C . LYS A 1 262 ? 21.538 -5.857 -16.653 1.00 94.56 262 LYS A C 1
ATOM 1944 O O . LYS A 1 262 ? 21.629 -7.060 -16.433 1.00 94.56 262 LYS A O 1
ATOM 1949 N N . GLU A 1 263 ? 21.754 -4.942 -15.708 1.00 90.19 263 GLU A N 1
ATOM 1950 C CA . GLU A 1 263 ? 22.048 -5.297 -14.314 1.00 90.19 263 GLU A CA 1
ATOM 1951 C C . GLU A 1 263 ? 20.819 -5.905 -13.615 1.00 90.19 263 GLU A C 1
ATOM 1953 O O . GLU A 1 263 ? 20.949 -6.820 -12.800 1.00 90.19 263 GLU A O 1
ATOM 1958 N N . ARG A 1 264 ? 19.614 -5.407 -13.925 1.00 90.56 264 ARG A N 1
ATOM 1959 C CA . ARG A 1 264 ? 18.368 -5.813 -13.251 1.00 90.56 264 ARG A CA 1
ATOM 1960 C C . ARG A 1 264 ? 17.730 -7.071 -13.819 1.00 90.56 264 ARG A C 1
ATOM 1962 O O . ARG A 1 264 ? 17.078 -7.805 -13.077 1.00 90.56 264 ARG A O 1
ATOM 1969 N N . PHE A 1 265 ? 17.880 -7.300 -15.117 1.00 93.94 265 PHE A N 1
ATOM 1970 C CA . PHE A 1 265 ? 17.152 -8.330 -15.840 1.00 93.94 265 PHE A CA 1
ATOM 1971 C C . PHE A 1 265 ? 18.111 -9.287 -16.541 1.00 93.94 265 PHE A C 1
ATOM 1973 O O . PHE A 1 265 ? 19.040 -8.879 -17.233 1.00 93.94 265 PHE A O 1
ATOM 1980 N N . LYS A 1 266 ? 17.848 -10.591 -16.411 1.00 92.94 266 LYS A N 1
ATOM 1981 C CA . LYS A 1 266 ? 18.545 -11.612 -17.199 1.00 92.94 266 LYS A CA 1
ATOM 1982 C C . LYS A 1 266 ? 17.999 -11.581 -18.623 1.00 92.94 266 LYS A C 1
ATOM 1984 O O . LYS A 1 266 ? 16.964 -12.184 -18.889 1.00 92.94 266 LYS A O 1
ATOM 1989 N N . LEU A 1 267 ? 18.670 -10.849 -19.507 1.00 94.62 267 LEU A N 1
ATOM 1990 C CA . LEU A 1 267 ? 18.262 -10.708 -20.903 1.00 94.62 267 LEU A CA 1
ATOM 1991 C C . LEU A 1 267 ? 18.682 -11.954 -21.703 1.00 94.62 267 LEU A C 1
ATOM 1993 O O . LEU A 1 267 ? 19.881 -12.216 -21.804 1.00 94.62 267 LEU A O 1
ATOM 1997 N N . PRO A 1 268 ? 17.733 -12.728 -22.263 1.00 91.12 268 PRO A N 1
ATOM 1998 C CA . PRO A 1 268 ? 18.059 -13.950 -22.996 1.00 91.12 268 PRO A CA 1
ATOM 1999 C C . PRO A 1 268 ? 18.541 -13.690 -24.431 1.00 91.12 268 PRO A C 1
ATOM 2001 O O . PRO A 1 268 ? 19.079 -14.597 -25.059 1.00 91.12 268 PRO A O 1
ATOM 2004 N N . PHE A 1 269 ? 18.366 -12.470 -24.946 1.00 95.38 269 PHE A N 1
ATOM 2005 C CA . PHE A 1 269 ? 18.750 -12.076 -26.302 1.00 95.38 269 PHE A CA 1
ATOM 2006 C C . PHE A 1 269 ? 19.533 -10.762 -26.305 1.00 95.38 269 PHE A C 1
ATOM 2008 O O . PHE A 1 269 ? 19.581 -10.023 -25.318 1.00 95.38 269 PHE A O 1
ATOM 2015 N N . THR A 1 270 ? 20.155 -10.478 -27.447 1.00 93.00 270 THR A N 1
ATOM 2016 C CA . THR A 1 270 ? 20.966 -9.281 -27.671 1.00 93.00 270 THR A CA 1
ATOM 2017 C C . THR A 1 270 ? 20.132 -8.007 -27.557 1.00 93.00 270 THR A C 1
ATOM 2019 O O . THR A 1 270 ? 18.978 -7.964 -27.970 1.00 93.00 270 THR A O 1
ATOM 2022 N N . VAL A 1 271 ? 20.740 -6.941 -27.035 1.00 96.81 271 VAL A N 1
ATOM 2023 C CA . VAL A 1 271 ? 20.147 -5.598 -27.036 1.00 96.81 271 VAL A CA 1
ATOM 2024 C C . VAL A 1 271 ? 20.664 -4.827 -28.244 1.00 96.81 271 VAL A C 1
ATOM 2026 O O . VAL A 1 271 ? 21.874 -4.622 -28.360 1.00 96.81 271 VAL A O 1
ATOM 2029 N N . GLY A 1 272 ? 19.765 -4.394 -29.126 1.00 95.19 272 GLY A N 1
ATOM 2030 C CA . GLY A 1 272 ? 20.107 -3.606 -30.311 1.00 95.19 272 GLY A CA 1
ATOM 2031 C C . GLY A 1 272 ? 19.926 -2.113 -30.054 1.00 95.19 272 GLY A C 1
ATOM 2032 O O . GLY A 1 272 ? 18.796 -1.668 -29.910 1.00 95.19 272 GLY A O 1
ATOM 2033 N N . CYS A 1 273 ? 21.008 -1.331 -29.993 1.00 96.81 273 CYS A N 1
ATOM 2034 C CA . CYS A 1 273 ? 20.921 0.115 -29.748 1.00 96.81 273 CYS A CA 1
ATOM 2035 C C . CYS A 1 273 ? 21.205 0.941 -31.006 1.00 96.81 273 CYS A C 1
ATOM 2037 O O . CYS A 1 273 ? 20.298 1.197 -31.791 1.00 96.81 273 CYS A O 1
ATOM 2039 N N . PHE A 1 274 ? 22.451 1.349 -31.236 1.00 95.56 274 PHE A N 1
ATOM 2040 C CA . PHE A 1 274 ? 22.798 2.108 -32.430 1.00 95.56 274 PHE A CA 1
ATOM 2041 C C . PHE A 1 274 ? 22.747 1.236 -33.690 1.00 95.56 274 PHE A C 1
ATOM 2043 O O . PHE A 1 274 ? 23.288 0.129 -33.714 1.00 95.56 274 PHE A O 1
ATOM 2050 N N . ARG A 1 275 ? 22.136 1.768 -34.750 1.00 92.25 275 ARG A N 1
ATOM 2051 C CA . ARG A 1 275 ? 22.180 1.218 -36.110 1.00 92.25 275 ARG A CA 1
ATOM 2052 C C . ARG A 1 275 ? 22.049 2.353 -37.118 1.00 92.25 275 ARG A C 1
ATOM 2054 O O . ARG A 1 275 ? 21.175 3.201 -36.977 1.00 92.25 275 ARG A O 1
ATOM 2061 N N . ASN A 1 276 ? 22.933 2.356 -38.113 1.00 84.81 276 ASN A N 1
ATOM 2062 C CA . ASN A 1 276 ? 22.924 3.308 -39.221 1.00 84.81 276 ASN A CA 1
ATOM 2063 C C . ASN A 1 276 ? 22.309 2.644 -40.462 1.00 84.81 276 ASN A C 1
ATOM 2065 O O . ASN A 1 276 ? 22.999 2.377 -41.441 1.00 84.81 276 ASN A O 1
ATOM 2069 N N . ASP A 1 277 ? 21.028 2.290 -40.374 1.00 81.12 277 ASP A N 1
ATOM 2070 C CA . ASP A 1 277 ? 20.287 1.572 -41.420 1.00 81.12 277 ASP A CA 1
ATOM 2071 C C . ASP A 1 277 ? 19.575 2.514 -42.410 1.00 81.12 277 ASP A C 1
ATOM 2073 O O . ASP A 1 277 ? 18.774 2.069 -43.229 1.00 81.12 277 ASP A O 1
ATOM 2077 N N . GLY A 1 278 ? 19.848 3.824 -42.341 1.00 70.50 278 GLY A N 1
ATOM 2078 C CA . GLY A 1 278 ? 19.136 4.842 -43.121 1.00 70.50 278 GLY A CA 1
ATOM 2079 C C . GLY A 1 278 ? 17.672 5.028 -42.698 1.00 70.50 278 GLY A C 1
ATOM 2080 O O . GLY A 1 278 ? 16.953 5.811 -43.320 1.00 70.50 278 GLY A O 1
ATOM 2081 N N . GLY A 1 279 ? 17.223 4.332 -41.648 1.00 66.69 279 GLY A N 1
ATOM 2082 C CA . GLY A 1 279 ? 15.919 4.528 -41.034 1.00 66.69 279 GLY A CA 1
ATOM 2083 C C . GLY A 1 279 ? 15.838 5.852 -40.273 1.00 66.69 279 GLY A C 1
ATOM 2084 O O . GLY A 1 279 ? 16.843 6.454 -39.903 1.00 66.69 279 GLY A O 1
ATOM 2085 N N . GLY A 1 280 ? 14.618 6.331 -40.031 1.00 80.75 280 GLY A N 1
ATOM 2086 C CA . GLY A 1 280 ? 14.378 7.463 -39.134 1.00 80.75 280 GLY A CA 1
ATOM 2087 C C . GLY A 1 280 ? 14.343 7.053 -37.655 1.00 80.75 280 GLY A C 1
ATOM 2088 O O . GLY A 1 280 ? 14.433 5.878 -37.304 1.00 80.75 280 GLY A O 1
ATOM 2089 N N . GLY A 1 281 ? 14.125 8.029 -36.772 1.00 88.75 281 GLY A N 1
ATOM 2090 C CA . GLY A 1 281 ? 13.905 7.794 -35.341 1.00 88.75 281 GLY A CA 1
ATOM 2091 C C . GLY A 1 281 ? 15.169 7.907 -34.488 1.00 88.75 281 GLY A C 1
ATOM 2092 O O . GLY A 1 281 ? 16.118 8.598 -34.844 1.00 88.75 281 GLY A O 1
ATOM 2093 N N . GLU A 1 282 ? 15.153 7.273 -33.314 1.00 94.62 282 GLU A N 1
ATOM 2094 C CA . GLU A 1 282 ? 16.167 7.494 -32.271 1.00 94.62 282 GLU A CA 1
ATOM 2095 C C . GLU A 1 282 ? 17.352 6.506 -32.339 1.00 94.62 282 GLU A C 1
ATOM 2097 O O . GLU A 1 282 ? 18.406 6.783 -31.766 1.00 94.62 282 GLU A O 1
ATOM 2102 N N . HIS A 1 283 ? 17.232 5.383 -33.064 1.00 95.44 283 HIS A N 1
ATOM 2103 C CA . HIS A 1 283 ? 18.324 4.406 -33.215 1.00 95.44 283 HIS A CA 1
ATOM 2104 C C . HIS A 1 283 ? 19.573 4.977 -33.915 1.00 95.44 283 HIS A C 1
ATOM 2106 O O . HIS A 1 283 ? 20.660 4.848 -33.344 1.00 95.44 283 HIS A O 1
ATOM 2112 N N . PRO A 1 284 ? 19.472 5.662 -35.075 1.00 94.56 284 PRO A N 1
ATOM 2113 C CA . PRO A 1 284 ? 20.643 6.249 -35.741 1.00 94.56 284 PRO A CA 1
ATOM 2114 C C . PRO A 1 284 ? 21.248 7.426 -34.970 1.00 94.56 284 PRO A C 1
ATOM 2116 O O . PRO A 1 284 ? 22.374 7.834 -35.227 1.00 94.56 284 PRO A O 1
ATOM 2119 N N . LEU A 1 285 ? 20.502 7.978 -34.010 1.00 94.06 285 LEU A N 1
ATOM 2120 C CA . LEU A 1 285 ? 20.943 9.072 -33.146 1.00 94.06 285 LEU A CA 1
ATOM 2121 C C . LEU A 1 285 ? 21.612 8.554 -31.864 1.00 94.06 285 LEU A C 1
ATOM 2123 O O . LEU A 1 285 ? 22.020 9.346 -31.017 1.00 94.06 285 LEU A O 1
ATOM 2127 N N . GLY A 1 286 ? 21.703 7.229 -31.700 1.00 95.69 286 GLY A N 1
ATOM 2128 C CA . GLY A 1 286 ? 22.250 6.603 -30.500 1.00 95.69 286 GLY A CA 1
ATOM 2129 C C . GLY A 1 286 ? 21.377 6.807 -29.258 1.00 95.69 286 GLY A C 1
ATOM 2130 O O . GLY A 1 286 ? 21.887 6.742 -28.138 1.00 95.69 286 GLY A O 1
ATOM 2131 N N . ARG A 1 287 ? 20.080 7.089 -29.451 1.00 96.69 287 ARG A N 1
ATOM 2132 C CA . ARG A 1 287 ? 19.095 7.429 -28.410 1.00 96.69 287 ARG A CA 1
ATOM 2133 C C . ARG A 1 287 ? 18.002 6.378 -28.223 1.00 96.69 287 ARG A C 1
ATOM 2135 O O . ARG A 1 287 ? 16.979 6.668 -27.608 1.00 96.69 287 ARG A O 1
ATOM 2142 N N . ALA A 1 288 ? 18.198 5.164 -28.728 1.00 97.44 288 ALA A N 1
ATOM 2143 C CA . ALA A 1 288 ? 17.272 4.061 -28.502 1.00 97.44 288 ALA A CA 1
ATOM 2144 C C . ALA A 1 288 ? 17.970 2.719 -28.316 1.00 97.44 288 ALA A C 1
ATOM 2146 O O . ALA A 1 288 ? 19.085 2.515 -28.799 1.00 97.44 288 ALA A O 1
ATOM 2147 N N . CYS A 1 289 ? 17.270 1.810 -27.639 1.00 98.25 289 CYS A N 1
ATOM 2148 C CA . CYS A 1 289 ? 17.605 0.396 -27.571 1.00 98.25 289 CYS A CA 1
ATOM 2149 C C . CYS A 1 289 ? 16.349 -0.479 -27.669 1.00 98.25 289 CYS A C 1
ATOM 2151 O O . CYS A 1 289 ? 15.326 -0.180 -27.050 1.00 98.25 289 CYS A O 1
ATOM 2153 N N . ASP A 1 290 ? 16.492 -1.595 -28.380 1.00 98.12 290 ASP A N 1
ATOM 2154 C CA . ASP A 1 290 ? 15.545 -2.701 -28.469 1.00 98.12 290 ASP A CA 1
ATOM 2155 C C . ASP A 1 290 ? 16.027 -3.839 -27.567 1.00 98.12 290 ASP A C 1
ATOM 2157 O O . ASP A 1 290 ? 17.090 -4.431 -27.784 1.00 98.12 290 ASP A O 1
ATOM 2161 N N . PHE A 1 291 ? 15.248 -4.143 -26.532 1.00 98.38 291 PHE A N 1
ATOM 2162 C CA . PHE A 1 291 ? 15.488 -5.258 -25.622 1.00 98.38 291 PHE A CA 1
ATOM 2163 C C . PHE A 1 291 ? 14.753 -6.487 -26.147 1.00 98.38 291 PHE A C 1
ATOM 2165 O O . PHE A 1 291 ? 13.554 -6.653 -25.906 1.00 98.38 291 PHE A O 1
ATOM 2172 N N . MET A 1 292 ? 15.471 -7.315 -26.905 1.00 98.19 292 MET A N 1
ATOM 2173 C CA . MET A 1 292 ? 14.902 -8.466 -27.599 1.00 98.19 292 MET A CA 1
ATOM 2174 C C . MET A 1 292 ? 14.407 -9.544 -26.621 1.00 98.19 292 MET A C 1
ATOM 2176 O O . MET A 1 292 ? 15.049 -9.863 -25.619 1.00 98.19 292 MET A O 1
ATOM 2180 N N . LEU A 1 293 ? 13.251 -10.123 -26.940 1.00 97.69 293 LEU A N 1
ATOM 2181 C CA . LEU A 1 293 ? 12.556 -11.174 -26.187 1.00 97.69 293 LEU A CA 1
ATOM 2182 C C . LEU A 1 293 ? 12.423 -12.477 -26.999 1.00 97.69 293 LEU A C 1
ATOM 2184 O O . LEU A 1 293 ? 11.976 -13.503 -26.477 1.00 97.69 293 LEU A O 1
ATOM 2188 N N . SER A 1 294 ? 12.826 -12.440 -28.268 1.00 96.19 294 SER A N 1
ATOM 2189 C CA . SER A 1 294 ? 13.026 -13.584 -29.157 1.00 96.19 294 SER A CA 1
ATOM 2190 C C . SER A 1 294 ? 14.229 -13.315 -30.076 1.00 96.19 294 SER A C 1
ATOM 2192 O O . SER A 1 294 ? 14.877 -12.272 -29.974 1.00 96.19 294 SER A O 1
ATOM 2194 N N . SER A 1 295 ? 14.520 -14.226 -31.007 1.00 91.44 295 SER A N 1
ATOM 2195 C CA . SER A 1 295 ? 15.540 -14.034 -32.051 1.00 91.44 295 SER A CA 1
ATOM 2196 C C . SER A 1 295 ? 15.191 -12.952 -33.088 1.00 91.44 295 SER A C 1
ATOM 2198 O O . SER A 1 295 ? 15.959 -12.751 -34.024 1.00 91.44 295 SER A O 1
ATOM 2200 N N . GLY A 1 296 ? 14.051 -12.268 -32.939 1.00 90.44 296 GLY A N 1
ATOM 2201 C CA . GLY A 1 296 ? 13.503 -11.336 -33.921 1.00 90.44 296 GLY A CA 1
ATOM 2202 C C . GLY A 1 296 ? 12.570 -12.035 -34.910 1.00 90.44 296 GLY A C 1
ATOM 2203 O O . GLY A 1 296 ? 12.794 -13.179 -35.305 1.00 90.44 296 GLY A O 1
ATOM 2204 N N . GLY A 1 297 ? 11.473 -11.367 -35.263 1.00 92.81 297 GLY A N 1
ATOM 2205 C CA . GLY A 1 297 ? 10.471 -11.843 -36.222 1.00 92.81 297 GLY A CA 1
ATOM 2206 C C . GLY A 1 297 ? 9.557 -12.960 -35.706 1.00 92.81 297 GLY A C 1
ATOM 2207 O O . GLY A 1 297 ? 8.606 -13.329 -36.389 1.00 92.81 297 GLY A O 1
ATOM 2208 N N . ALA A 1 298 ? 9.805 -13.477 -34.502 1.00 95.38 298 ALA A N 1
ATOM 2209 C CA . ALA A 1 298 ? 9.046 -14.559 -33.883 1.00 95.38 298 ALA A CA 1
ATOM 2210 C C . ALA A 1 298 ? 8.435 -14.123 -32.548 1.00 95.38 298 ALA A C 1
ATOM 2212 O O . ALA A 1 298 ? 9.028 -13.336 -31.805 1.00 95.38 298 ALA A O 1
ATOM 2213 N N . MET A 1 299 ? 7.265 -14.672 -32.217 1.00 96.75 299 MET A N 1
ATOM 2214 C CA . MET A 1 299 ? 6.619 -14.413 -30.931 1.00 96.75 299 MET A CA 1
ATOM 2215 C C . MET A 1 299 ? 7.486 -14.936 -29.773 1.00 96.75 299 MET A C 1
ATOM 2217 O O . MET A 1 299 ? 7.930 -16.087 -29.823 1.00 96.75 299 MET A O 1
ATOM 2221 N N . PRO A 1 300 ? 7.715 -14.136 -28.716 1.00 97.38 300 PRO A N 1
ATOM 2222 C CA . PRO A 1 300 ? 8.405 -14.609 -27.522 1.00 97.38 300 PRO A CA 1
ATOM 2223 C C . PRO A 1 300 ? 7.631 -15.713 -26.798 1.00 97.38 300 PRO A C 1
ATOM 2225 O O . PRO A 1 300 ? 6.405 -15.803 -26.881 1.00 97.38 300 PRO A O 1
ATOM 2228 N N . SER A 1 301 ? 8.346 -16.512 -26.004 1.00 97.44 301 SER A N 1
ATOM 2229 C CA . SER A 1 301 ? 7.715 -17.423 -25.045 1.00 97.44 301 SER A CA 1
ATOM 2230 C C . SER A 1 301 ? 6.900 -16.645 -24.004 1.00 97.44 301 SER A C 1
ATOM 2232 O O . SER A 1 301 ? 7.145 -15.461 -23.762 1.00 97.44 301 SER A O 1
ATOM 2234 N N . ALA A 1 302 ? 5.977 -17.315 -23.311 1.00 96.75 302 ALA A N 1
ATOM 2235 C CA . ALA A 1 302 ? 5.213 -16.691 -22.227 1.00 96.75 302 ALA A CA 1
ATOM 2236 C C . ALA A 1 302 ? 6.119 -16.084 -21.135 1.00 96.75 302 ALA A C 1
ATOM 2238 O O . ALA A 1 302 ? 5.857 -14.984 -20.651 1.00 96.75 302 ALA A O 1
ATOM 2239 N N . ALA A 1 303 ? 7.222 -16.762 -20.798 1.00 96.00 303 ALA A N 1
ATOM 2240 C CA . ALA A 1 303 ? 8.204 -16.262 -19.838 1.00 96.00 303 ALA A CA 1
ATOM 2241 C C . ALA A 1 303 ? 8.886 -14.973 -20.330 1.00 96.00 303 ALA A C 1
ATOM 2243 O O . ALA A 1 303 ? 9.035 -14.021 -19.565 1.00 96.00 303 ALA A O 1
ATOM 2244 N N . ASN A 1 304 ? 9.236 -14.903 -21.616 1.00 97.25 304 ASN A N 1
ATOM 2245 C CA . ASN A 1 304 ? 9.858 -13.713 -22.192 1.00 97.25 304 ASN A CA 1
ATOM 2246 C C . ASN A 1 304 ? 8.856 -12.565 -22.373 1.00 97.25 304 ASN A C 1
ATOM 2248 O O . ASN A 1 304 ? 9.222 -11.408 -22.197 1.00 97.25 304 ASN A O 1
ATOM 2252 N N . LEU A 1 305 ? 7.580 -12.853 -22.645 1.00 97.38 305 LEU A N 1
ATOM 2253 C CA . LEU A 1 305 ? 6.536 -11.825 -22.647 1.00 97.38 305 LEU A CA 1
ATOM 2254 C C . LEU A 1 305 ? 6.380 -11.178 -21.265 1.00 97.38 305 LEU A C 1
ATOM 2256 O O . LEU A 1 305 ? 6.280 -9.951 -21.184 1.00 97.38 305 LEU A O 1
ATOM 2260 N N . ALA A 1 306 ? 6.401 -11.988 -20.200 1.00 95.81 306 ALA A N 1
ATOM 2261 C CA . ALA A 1 306 ? 6.364 -11.505 -18.821 1.00 95.81 306 ALA A CA 1
ATOM 2262 C C . ALA A 1 306 ? 7.624 -10.698 -18.466 1.00 95.81 306 ALA A C 1
ATOM 2264 O O . ALA A 1 306 ? 7.518 -9.650 -17.829 1.00 95.81 306 ALA A O 1
ATOM 2265 N N . LEU A 1 307 ? 8.803 -11.130 -18.930 1.00 97.19 307 LEU A N 1
ATOM 2266 C CA . LEU A 1 307 ? 10.038 -10.350 -18.819 1.00 97.19 307 LEU A CA 1
ATOM 2267 C C . LEU A 1 307 ? 9.901 -8.983 -19.507 1.00 97.19 307 LEU A C 1
ATOM 2269 O O . LEU A 1 307 ? 10.241 -7.963 -18.914 1.00 97.19 307 LEU A O 1
ATOM 2273 N N . GLY A 1 308 ? 9.353 -8.939 -20.722 1.00 97.88 308 GLY A N 1
ATOM 2274 C CA . GLY A 1 308 ? 9.105 -7.685 -21.433 1.00 97.88 308 GLY A CA 1
ATOM 2275 C C . GLY A 1 308 ? 8.142 -6.752 -20.696 1.00 97.88 308 GLY A C 1
ATOM 2276 O O . GLY A 1 308 ? 8.377 -5.547 -20.647 1.00 97.88 308 GLY A O 1
ATOM 2277 N N . ASP A 1 309 ? 7.095 -7.295 -20.063 1.00 97.88 309 ASP A N 1
ATOM 2278 C CA . ASP A 1 309 ? 6.187 -6.494 -19.231 1.00 97.88 309 ASP A CA 1
ATOM 2279 C C . ASP A 1 309 ? 6.927 -5.885 -18.026 1.00 97.88 309 ASP A C 1
ATOM 2281 O O . ASP A 1 309 ? 6.726 -4.710 -17.716 1.00 97.88 309 ASP A O 1
ATOM 2285 N N . GLN A 1 310 ? 7.823 -6.645 -17.385 1.00 97.19 310 GLN A N 1
ATOM 2286 C CA . GLN A 1 310 ? 8.640 -6.159 -16.265 1.00 97.19 310 GLN A CA 1
ATOM 2287 C C . GLN A 1 310 ? 9.639 -5.078 -16.693 1.00 97.19 310 GLN A C 1
ATOM 2289 O O . GLN A 1 310 ? 9.768 -4.066 -16.002 1.00 97.19 310 GLN A O 1
ATOM 2294 N N . ILE A 1 311 ? 10.318 -5.265 -17.831 1.00 98.12 311 ILE A N 1
ATOM 2295 C CA . ILE A 1 311 ? 11.247 -4.272 -18.388 1.00 98.12 311 ILE A CA 1
ATOM 2296 C C . ILE A 1 311 ? 10.486 -2.980 -18.695 1.00 98.12 311 ILE A C 1
ATOM 2298 O O . ILE A 1 311 ? 10.861 -1.923 -18.194 1.00 98.12 311 ILE A O 1
ATOM 2302 N N . ALA A 1 312 ? 9.382 -3.058 -19.447 1.00 98.38 312 ALA A N 1
ATOM 2303 C CA . ALA A 1 312 ? 8.595 -1.884 -19.818 1.00 98.38 312 ALA A CA 1
ATOM 2304 C C . ALA A 1 312 ? 8.068 -1.124 -18.588 1.00 98.38 312 ALA A C 1
ATOM 2306 O O . ALA A 1 312 ? 8.174 0.103 -18.536 1.00 98.38 312 ALA A O 1
ATOM 2307 N N . ALA A 1 313 ? 7.540 -1.836 -17.586 1.00 97.56 313 ALA A N 1
ATOM 2308 C CA . ALA A 1 313 ? 7.052 -1.230 -16.349 1.00 97.56 313 ALA A CA 1
ATOM 2309 C C . ALA A 1 313 ? 8.171 -0.505 -15.586 1.00 97.56 313 ALA A C 1
ATOM 2311 O O . ALA A 1 313 ? 8.014 0.662 -15.226 1.00 97.56 313 ALA A O 1
ATOM 2312 N N . TRP A 1 314 ? 9.320 -1.161 -15.405 1.00 96.12 314 TRP A N 1
ATOM 2313 C CA . TRP A 1 314 ? 10.460 -0.571 -14.709 1.00 96.12 314 TRP A CA 1
ATOM 2314 C C . TRP A 1 314 ? 11.017 0.657 -15.440 1.00 96.12 314 TRP A C 1
ATOM 2316 O O . TRP A 1 314 ? 11.329 1.669 -14.807 1.00 96.12 314 TRP A O 1
ATOM 2326 N N . THR A 1 315 ? 11.110 0.601 -16.771 1.00 97.50 315 THR A N 1
ATOM 2327 C CA . THR A 1 315 ? 11.574 1.730 -17.585 1.00 97.50 315 THR A CA 1
ATOM 2328 C C . THR A 1 315 ? 10.638 2.931 -17.460 1.00 97.50 315 THR A C 1
ATOM 2330 O O . THR A 1 315 ? 11.118 4.056 -17.339 1.00 97.50 315 THR A O 1
ATOM 2333 N N . ILE A 1 316 ? 9.318 2.714 -17.450 1.00 97.12 316 ILE A N 1
ATOM 2334 C CA . ILE A 1 316 ? 8.322 3.780 -17.260 1.00 97.12 316 ILE A CA 1
ATOM 2335 C C . ILE A 1 316 ? 8.439 4.393 -15.860 1.00 97.12 316 ILE A C 1
ATOM 2337 O O . ILE A 1 316 ? 8.474 5.616 -15.734 1.00 97.12 316 ILE A O 1
ATOM 2341 N N . GLU A 1 317 ? 8.551 3.564 -14.821 1.00 94.38 317 GLU A N 1
ATOM 2342 C CA . GLU A 1 317 ? 8.700 4.010 -13.428 1.00 94.38 317 GLU A CA 1
ATOM 2343 C C . GLU A 1 317 ? 9.964 4.865 -13.226 1.00 94.38 317 GLU A C 1
ATOM 2345 O O . GLU A 1 317 ? 9.951 5.859 -12.503 1.00 94.38 317 GLU A O 1
ATOM 2350 N N . ASN A 1 318 ? 11.052 4.530 -13.925 1.00 94.00 318 ASN A N 1
ATOM 2351 C CA . ASN A 1 318 ? 12.347 5.205 -13.793 1.00 94.00 318 ASN A CA 1
ATOM 2352 C C . ASN A 1 318 ? 12.617 6.249 -14.886 1.00 94.00 318 ASN A C 1
ATOM 2354 O O . ASN A 1 318 ? 13.686 6.868 -14.920 1.00 94.00 318 ASN A O 1
ATOM 2358 N N . ALA A 1 319 ? 11.637 6.503 -15.754 1.00 94.31 319 ALA A N 1
ATOM 2359 C CA . ALA A 1 319 ? 11.775 7.365 -16.918 1.00 94.31 319 ALA A CA 1
ATOM 2360 C C . ALA A 1 319 ? 12.272 8.774 -16.579 1.00 94.31 319 ALA A C 1
ATOM 2362 O O . ALA A 1 319 ? 13.132 9.318 -17.270 1.00 94.31 319 ALA A O 1
ATOM 2363 N N . ALA A 1 320 ? 11.771 9.353 -15.485 1.00 90.50 320 ALA A N 1
ATOM 2364 C CA . ALA A 1 320 ? 12.121 10.705 -15.058 1.00 90.50 320 ALA A CA 1
ATOM 2365 C C . ALA A 1 320 ? 13.564 10.841 -14.546 1.00 90.50 320 ALA A C 1
ATOM 2367 O O . ALA A 1 320 ? 14.089 11.958 -14.535 1.00 90.50 320 ALA A O 1
ATOM 2368 N N . LYS A 1 321 ? 14.182 9.739 -14.102 1.00 89.75 321 LYS A N 1
ATOM 2369 C CA . LYS A 1 321 ? 15.587 9.690 -13.671 1.00 89.75 321 LYS A CA 1
ATOM 2370 C C . LYS A 1 321 ? 16.511 9.408 -14.840 1.00 89.75 321 LYS A C 1
ATOM 2372 O O . LYS A 1 321 ? 17.576 10.001 -14.920 1.00 89.75 321 LYS A O 1
ATOM 2377 N N . LEU A 1 322 ? 16.089 8.523 -15.738 1.00 94.00 322 LEU A N 1
ATOM 2378 C CA . LEU A 1 322 ? 16.896 8.076 -16.867 1.00 94.00 322 LEU A CA 1
ATOM 2379 C C . LEU A 1 322 ? 16.738 8.958 -18.108 1.00 94.00 322 LEU A C 1
ATOM 2381 O O . LEU A 1 322 ? 17.512 8.801 -19.034 1.00 94.00 322 LEU A O 1
ATOM 2385 N N . GLY A 1 323 ? 15.748 9.851 -18.155 1.00 95.06 323 GLY A N 1
ATOM 2386 C CA . GLY A 1 323 ? 15.432 10.686 -19.318 1.00 95.06 323 GLY A CA 1
ATOM 2387 C C . GLY A 1 323 ? 14.889 9.900 -20.507 1.00 95.06 323 GLY A C 1
ATOM 2388 O O . GLY A 1 323 ? 15.248 10.157 -21.658 1.00 95.06 323 GLY A O 1
ATOM 2389 N N . VAL A 1 324 ? 14.009 8.943 -20.207 1.00 96.81 324 VAL A N 1
ATOM 2390 C CA . VAL A 1 324 ? 13.238 8.198 -21.208 1.00 96.81 324 VAL A CA 1
ATOM 2391 C C . VAL A 1 324 ? 12.193 9.129 -21.824 1.00 96.81 324 VAL A C 1
ATOM 2393 O O . VAL A 1 324 ? 11.478 9.844 -21.120 1.00 96.81 324 VAL A O 1
ATOM 2396 N N . LYS A 1 325 ? 12.097 9.099 -23.150 1.00 96.19 325 LYS A N 1
ATOM 2397 C CA . LYS A 1 325 ? 11.125 9.838 -23.960 1.00 96.19 325 LYS A CA 1
ATOM 2398 C C . LYS A 1 325 ? 9.835 9.037 -24.127 1.00 96.19 325 LYS A C 1
ATOM 2400 O O . LYS A 1 325 ? 8.746 9.546 -23.845 1.00 96.19 325 LYS A O 1
ATOM 2405 N N . TYR A 1 326 ? 9.956 7.775 -24.539 1.00 97.94 326 TYR A N 1
ATOM 2406 C CA . TYR A 1 326 ? 8.834 6.846 -24.665 1.00 97.94 326 TYR A CA 1
ATOM 2407 C C . TYR A 1 326 ? 9.276 5.381 -24.654 1.00 97.94 326 TYR A C 1
ATOM 2409 O O . TYR A 1 326 ? 10.440 5.065 -24.902 1.00 97.94 326 TYR A O 1
ATOM 2417 N N . VAL A 1 327 ? 8.312 4.496 -24.399 1.00 98.69 327 VAL A N 1
ATOM 2418 C CA . VAL A 1 327 ? 8.453 3.037 -24.496 1.00 98.69 3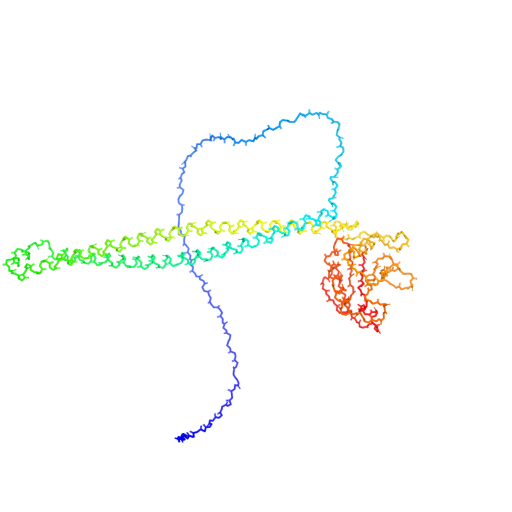27 VAL A CA 1
ATOM 2419 C C . VAL A 1 327 ? 7.412 2.497 -25.474 1.00 98.69 327 VAL A C 1
ATOM 2421 O O . VAL A 1 327 ? 6.253 2.913 -25.426 1.00 98.69 327 VAL A O 1
ATOM 2424 N N . ILE A 1 328 ? 7.800 1.566 -26.345 1.00 98.56 328 ILE A N 1
ATOM 2425 C CA . ILE A 1 328 ? 6.891 0.836 -27.237 1.00 98.56 328 ILE A CA 1
ATOM 2426 C C . ILE A 1 328 ? 7.017 -0.659 -26.950 1.00 98.56 328 ILE A C 1
ATOM 2428 O O . ILE A 1 328 ? 8.123 -1.192 -26.899 1.00 98.56 328 ILE A O 1
ATOM 2432 N N . TYR A 1 329 ? 5.887 -1.335 -26.752 1.00 98.56 329 TYR A N 1
ATOM 2433 C CA . TYR A 1 329 ? 5.860 -2.780 -26.526 1.00 98.56 329 TYR A CA 1
ATOM 2434 C C . TYR A 1 329 ? 4.461 -3.347 -26.761 1.00 98.56 329 TYR A C 1
ATOM 2436 O O . TYR A 1 329 ? 3.501 -2.751 -26.289 1.00 98.56 329 TYR A O 1
ATOM 2444 N N . LYS A 1 330 ? 4.320 -4.504 -27.419 1.00 97.81 330 LYS A N 1
ATOM 2445 C CA . LYS A 1 330 ? 3.023 -5.149 -27.728 1.00 97.81 330 LYS A CA 1
ATOM 2446 C C . LYS A 1 330 ? 2.054 -4.213 -28.463 1.00 97.81 330 LYS A C 1
ATOM 2448 O O . LYS A 1 330 ? 0.912 -4.035 -28.043 1.00 97.81 330 LYS A O 1
ATOM 2453 N N . GLN A 1 331 ? 2.535 -3.571 -29.527 1.00 98.25 331 GLN A N 1
ATOM 2454 C CA . GLN A 1 331 ? 1.754 -2.686 -30.400 1.00 98.25 331 GLN A CA 1
ATOM 2455 C C . GLN A 1 331 ? 1.103 -1.489 -29.682 1.00 98.25 331 GLN A C 1
ATOM 2457 O O .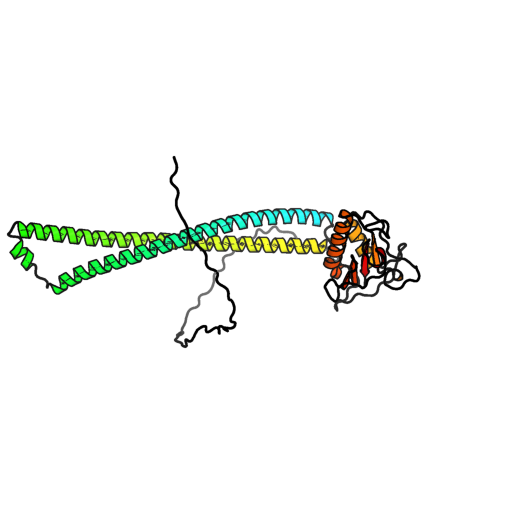 GLN A 1 331 ? 0.087 -0.941 -30.107 1.00 98.25 331 GLN A O 1
ATOM 2462 N N . ARG A 1 332 ? 1.698 -1.041 -28.580 1.00 98.44 332 ARG A N 1
ATOM 2463 C CA . ARG A 1 332 ? 1.262 0.143 -27.836 1.00 98.44 332 ARG A CA 1
ATOM 2464 C C . ARG A 1 332 ? 2.463 1.001 -27.479 1.00 98.44 332 ARG A C 1
ATOM 2466 O O . ARG A 1 332 ? 3.567 0.491 -27.301 1.00 98.44 332 ARG A O 1
ATOM 2473 N N . ILE A 1 333 ? 2.226 2.300 -27.360 1.00 98.50 333 ILE A N 1
ATOM 2474 C CA . ILE A 1 333 ? 3.224 3.303 -26.991 1.00 98.50 333 ILE A CA 1
ATOM 2475 C C . ILE A 1 333 ? 2.841 3.983 -25.680 1.00 98.50 333 ILE A C 1
ATOM 2477 O O . ILE A 1 333 ? 1.679 4.332 -25.464 1.00 98.50 333 ILE A O 1
ATOM 2481 N N . TYR A 1 334 ? 3.835 4.209 -24.829 1.00 98.50 334 TYR A N 1
ATOM 2482 C CA . TYR A 1 334 ? 3.750 5.005 -23.615 1.00 98.50 334 TYR A CA 1
ATOM 2483 C C . TYR A 1 334 ? 4.691 6.205 -23.755 1.00 98.50 334 TYR A C 1
ATOM 2485 O O . TYR A 1 334 ? 5.910 6.054 -23.689 1.00 98.50 334 TYR A O 1
ATOM 2493 N N . ASN A 1 335 ? 4.136 7.404 -23.954 1.00 97.19 335 ASN A N 1
ATOM 2494 C CA . ASN A 1 335 ? 4.935 8.638 -23.990 1.00 97.19 335 ASN A CA 1
ATOM 2495 C C . ASN A 1 335 ? 5.042 9.200 -22.574 1.00 97.19 335 ASN A C 1
ATOM 2497 O O . ASN A 1 335 ? 4.020 9.419 -21.931 1.00 97.19 335 ASN A O 1
ATOM 2501 N N . ILE A 1 336 ? 6.254 9.493 -22.104 1.00 95.38 336 ILE A N 1
ATOM 2502 C CA . ILE A 1 336 ? 6.469 9.930 -20.715 1.00 95.38 336 ILE A CA 1
ATOM 2503 C C . ILE A 1 336 ? 5.852 11.311 -20.452 1.00 95.38 336 ILE A C 1
ATOM 2505 O O . ILE A 1 336 ? 5.293 11.540 -19.385 1.00 95.38 336 ILE A O 1
ATOM 2509 N N . ALA A 1 337 ? 5.865 12.201 -21.450 1.00 93.06 337 ALA A N 1
ATOM 2510 C CA . ALA A 1 337 ? 5.228 13.519 -21.368 1.00 93.06 337 ALA A CA 1
ATOM 2511 C C . ALA A 1 337 ? 3.685 13.474 -21.393 1.00 93.06 337 ALA A C 1
ATOM 2513 O O . ALA A 1 337 ? 3.036 14.452 -21.039 1.00 93.06 337 ALA A O 1
ATOM 2514 N N . SER A 1 338 ? 3.084 12.358 -21.821 1.00 93.94 338 SER A N 1
ATOM 2515 C CA . SER A 1 338 ? 1.629 12.173 -21.861 1.00 93.94 338 SER A CA 1
ATOM 2516 C C . SER A 1 338 ? 1.294 10.737 -21.426 1.00 93.94 338 SER A C 1
ATOM 2518 O O . SER A 1 338 ? 1.113 9.864 -22.293 1.00 93.94 338 SER A O 1
ATOM 2520 N N . PRO A 1 339 ? 1.313 10.483 -20.096 1.00 92.75 339 PRO A N 1
ATOM 2521 C CA . PRO A 1 339 ? 1.243 9.151 -19.499 1.00 92.75 339 PRO A CA 1
ATOM 2522 C C . PRO A 1 339 ? 0.022 8.337 -19.930 1.00 92.75 339 PRO A C 1
ATOM 2524 O O . PRO A 1 339 ? -1.083 8.862 -20.047 1.00 92.75 339 PRO A O 1
ATOM 2527 N N . GLY A 1 340 ? 0.228 7.034 -20.122 1.00 95.81 340 GLY A N 1
ATOM 2528 C CA . GLY A 1 340 ? -0.803 6.080 -20.524 1.00 95.81 340 GLY A CA 1
ATOM 2529 C C . GLY A 1 340 ? -0.437 5.325 -21.802 1.00 95.81 340 GLY A C 1
ATOM 2530 O O . GLY A 1 340 ? 0.151 5.880 -22.733 1.00 95.81 340 GLY A O 1
ATOM 2531 N N . TRP A 1 341 ? -0.794 4.039 -21.844 1.00 98.06 341 TRP A N 1
ATOM 2532 C CA . TRP A 1 341 ? -0.634 3.212 -23.038 1.00 98.06 341 TRP A CA 1
ATOM 2533 C C . TRP A 1 341 ? -1.664 3.592 -24.097 1.00 98.06 341 TRP A C 1
ATOM 2535 O O . TRP A 1 341 ? -2.863 3.612 -23.827 1.00 98.06 341 TRP A O 1
ATOM 2545 N N . ARG A 1 342 ? -1.198 3.827 -25.321 1.00 98.25 342 ARG A N 1
ATOM 2546 C CA . ARG A 1 342 ? -2.045 4.041 -26.499 1.00 98.25 342 ARG A CA 1
ATOM 2547 C C . ARG A 1 342 ? -1.756 2.973 -27.538 1.00 98.25 342 ARG A C 1
ATOM 2549 O O . ARG A 1 342 ? -0.588 2.686 -27.796 1.00 98.25 342 ARG A O 1
ATOM 2556 N N . ALA A 1 343 ? -2.805 2.410 -28.129 1.00 97.81 343 ALA A N 1
ATOM 2557 C CA . ALA A 1 343 ? -2.660 1.475 -29.235 1.00 97.81 343 ALA A CA 1
ATOM 2558 C C . ALA A 1 343 ? -1.988 2.161 -30.435 1.00 97.81 343 ALA A C 1
ATOM 2560 O O . ALA A 1 343 ? -2.235 3.337 -30.711 1.00 97.81 343 ALA A O 1
ATOM 2561 N N . MET A 1 344 ? -1.131 1.423 -31.132 1.00 97.69 344 MET A N 1
ATOM 2562 C CA . MET A 1 344 ? -0.568 1.822 -32.417 1.00 97.69 344 MET A CA 1
ATOM 2563 C C . MET A 1 344 ? -1.326 1.126 -33.547 1.00 97.69 344 MET A C 1
ATOM 2565 O O . MET A 1 344 ? -1.917 0.066 -33.348 1.00 97.69 344 MET A O 1
ATOM 2569 N N . SER A 1 345 ? -1.269 1.697 -34.749 1.00 97.31 345 SER A N 1
ATOM 2570 C CA . SER A 1 345 ? -1.698 0.993 -35.957 1.00 97.31 345 SER A CA 1
ATOM 2571 C C . SER A 1 345 ? -0.879 -0.284 -36.155 1.00 97.31 345 SER A C 1
ATOM 2573 O O . SER A 1 345 ? 0.285 -0.353 -35.754 1.00 97.31 345 SER A O 1
ATOM 2575 N N . ASP A 1 346 ? -1.477 -1.288 -36.790 1.00 96.75 346 ASP A N 1
ATOM 2576 C CA . ASP A 1 346 ? -0.734 -2.450 -37.272 1.00 96.75 346 ASP A CA 1
ATOM 2577 C C . ASP A 1 346 ? 0.254 -2.019 -38.359 1.00 96.75 346 ASP A C 1
ATOM 2579 O O . ASP A 1 346 ? -0.101 -1.294 -39.289 1.00 96.75 346 ASP A O 1
ATOM 2583 N N . ARG A 1 347 ? 1.516 -2.411 -38.189 1.00 95.44 347 ARG A N 1
ATOM 2584 C CA . ARG A 1 347 ? 2.622 -2.104 -39.096 1.00 95.44 347 ARG A CA 1
ATOM 2585 C C . ARG A 1 347 ? 3.043 -3.301 -39.950 1.00 95.44 347 ARG A C 1
ATOM 2587 O O . ARG A 1 347 ? 3.967 -3.148 -40.736 1.00 95.44 347 ARG A O 1
ATOM 2594 N N . GLY A 1 348 ? 2.369 -4.448 -39.826 1.00 95.81 348 GLY A N 1
ATOM 2595 C CA . GLY A 1 348 ? 2.478 -5.575 -40.757 1.00 95.81 348 GLY A CA 1
ATOM 2596 C C . GLY A 1 348 ? 3.385 -6.729 -40.320 1.00 95.81 348 GLY A C 1
ATOM 2597 O O . GLY A 1 348 ? 3.483 -7.719 -41.039 1.00 95.81 348 GLY A O 1
ATOM 2598 N N . SER A 1 349 ? 4.038 -6.655 -39.155 1.00 96.62 349 SER A N 1
ATOM 2599 C CA . SER A 1 349 ? 4.847 -7.767 -38.631 1.00 96.62 349 SER A CA 1
ATOM 2600 C C . SER A 1 349 ? 5.000 -7.736 -37.110 1.00 96.62 349 SER A C 1
ATOM 2602 O O . SER A 1 349 ? 4.823 -6.698 -36.472 1.00 96.62 349 SER A O 1
ATOM 2604 N N . ILE A 1 350 ? 5.382 -8.878 -36.523 1.00 97.00 350 ILE A N 1
ATOM 2605 C CA . ILE A 1 350 ? 5.687 -9.029 -35.087 1.00 97.00 350 ILE A CA 1
ATOM 2606 C C . ILE A 1 350 ? 6.713 -7.982 -34.637 1.00 97.00 350 ILE A C 1
ATOM 2608 O O . ILE A 1 350 ? 6.477 -7.283 -33.649 1.00 97.00 350 ILE A O 1
ATOM 2612 N N . THR A 1 351 ? 7.808 -7.837 -35.389 1.00 95.81 351 THR A N 1
ATOM 2613 C CA . THR A 1 351 ? 8.881 -6.888 -35.074 1.00 95.81 351 THR A CA 1
ATOM 2614 C C . THR A 1 351 ? 8.426 -5.447 -35.229 1.00 95.81 351 THR A C 1
ATOM 2616 O O . THR A 1 351 ? 8.595 -4.653 -34.311 1.00 95.81 351 THR A O 1
ATOM 2619 N N . GLN A 1 352 ? 7.768 -5.083 -36.334 1.00 94.75 352 GLN A N 1
ATOM 2620 C CA . GLN A 1 352 ? 7.303 -3.700 -36.509 1.00 94.75 352 GLN A CA 1
ATOM 2621 C C . GLN A 1 352 ? 6.227 -3.313 -35.480 1.00 94.75 352 GLN A C 1
ATOM 2623 O O . GLN A 1 352 ? 6.138 -2.149 -35.085 1.00 94.75 352 GLN A O 1
ATOM 2628 N N . ASN A 1 353 ? 5.461 -4.282 -34.979 1.00 97.25 353 ASN A N 1
ATOM 2629 C CA . ASN A 1 353 ? 4.502 -4.101 -33.891 1.00 97.25 353 ASN A CA 1
ATOM 2630 C C . ASN A 1 353 ? 5.109 -4.282 -32.490 1.00 97.25 353 ASN A C 1
ATOM 2632 O O . ASN A 1 353 ? 4.383 -4.168 -31.504 1.00 97.25 353 ASN A O 1
ATOM 2636 N N . HIS A 1 354 ? 6.422 -4.499 -32.371 1.00 97.81 354 HIS A N 1
ATOM 2637 C CA . HIS A 1 354 ? 7.137 -4.576 -31.093 1.00 97.81 354 HIS A CA 1
ATOM 2638 C C . HIS A 1 354 ? 6.596 -5.672 -30.161 1.00 97.81 354 HIS A C 1
ATOM 2640 O O . HIS A 1 354 ? 6.493 -5.489 -28.947 1.00 97.81 354 HIS A O 1
ATOM 2646 N N . PHE A 1 355 ? 6.173 -6.807 -30.720 1.00 97.75 355 PHE A N 1
ATOM 2647 C CA . PHE A 1 355 ? 5.775 -7.968 -29.919 1.00 97.75 355 PHE A CA 1
ATOM 2648 C C . PHE A 1 355 ? 6.980 -8.788 -29.451 1.00 97.75 355 PHE A C 1
ATOM 2650 O O . PHE A 1 355 ? 6.896 -9.461 -28.427 1.00 97.75 355 PHE A O 1
ATOM 2657 N N . ASP A 1 356 ? 8.094 -8.721 -30.179 1.00 97.62 356 ASP A N 1
ATOM 2658 C CA . ASP A 1 356 ? 9.323 -9.473 -29.923 1.00 97.62 356 ASP A CA 1
ATOM 2659 C C . ASP A 1 356 ? 10.405 -8.687 -29.170 1.00 97.62 356 ASP A C 1
ATOM 2661 O O . ASP A 1 356 ? 11.451 -9.255 -28.857 1.00 97.62 356 ASP A O 1
ATOM 2665 N N . HIS A 1 357 ? 10.172 -7.413 -28.846 1.00 98.44 357 HIS A N 1
ATOM 2666 C CA . HIS A 1 357 ? 11.108 -6.586 -28.087 1.00 98.44 357 HIS A CA 1
ATOM 2667 C C . HIS A 1 357 ? 10.419 -5.422 -27.373 1.00 98.44 357 HIS A C 1
ATOM 2669 O O . HIS A 1 357 ? 9.374 -4.936 -27.806 1.00 98.44 357 HIS A O 1
ATOM 2675 N N . VAL A 1 358 ? 11.038 -4.944 -26.292 1.00 98.69 358 VAL A N 1
ATOM 2676 C CA . VAL A 1 358 ? 10.703 -3.647 -25.688 1.00 98.69 358 VAL A CA 1
ATOM 2677 C C . VAL A 1 358 ? 11.600 -2.589 -26.316 1.00 98.69 358 VAL A C 1
ATOM 2679 O O . VAL A 1 358 ? 12.818 -2.661 -26.169 1.00 98.69 358 VAL A O 1
ATOM 2682 N N . HIS A 1 359 ? 11.013 -1.605 -26.987 1.00 98.50 359 HIS A N 1
ATOM 2683 C CA . HIS A 1 359 ? 11.750 -0.467 -27.531 1.00 98.50 359 HIS A CA 1
ATOM 2684 C C . HIS A 1 359 ? 11.705 0.706 -26.557 1.00 98.50 359 HIS A C 1
ATOM 2686 O O . HIS A 1 359 ? 10.629 1.110 -26.105 1.00 98.50 359 HIS A O 1
ATOM 2692 N N . VAL A 1 360 ? 12.869 1.278 -26.258 1.00 98.62 360 VAL A N 1
ATOM 2693 C CA . VAL A 1 360 ? 13.015 2.429 -25.363 1.00 98.62 360 VAL A CA 1
ATOM 2694 C C . VAL A 1 360 ? 13.742 3.542 -26.096 1.00 98.62 360 VAL A C 1
ATOM 2696 O O . VAL A 1 360 ? 14.857 3.341 -26.572 1.00 98.62 360 VAL A O 1
ATOM 2699 N N . SER A 1 361 ? 13.126 4.720 -26.136 1.00 97.88 361 SER A N 1
ATOM 2700 C CA . SER A 1 361 ? 13.700 5.934 -26.717 1.00 97.88 361 SER A CA 1
ATOM 2701 C C . SER A 1 361 ? 14.008 6.973 -25.644 1.00 97.88 361 SER A C 1
ATOM 2703 O O . SER A 1 361 ? 13.248 7.128 -24.685 1.00 97.88 361 SER A O 1
ATOM 2705 N N . MET A 1 362 ? 15.093 7.720 -25.832 1.00 96.31 362 MET A N 1
ATOM 2706 C CA . MET A 1 362 ? 15.639 8.710 -24.899 1.00 96.31 362 MET A CA 1
ATOM 2707 C C . MET A 1 362 ? 15.519 10.135 -25.462 1.00 96.31 362 MET A C 1
ATOM 2709 O O . MET A 1 362 ? 15.364 10.316 -26.670 1.00 96.31 362 MET A O 1
ATOM 2713 N N . TYR A 1 363 ? 15.556 11.145 -24.584 1.00 91.50 363 TYR A N 1
ATOM 2714 C CA . TYR A 1 363 ? 15.606 12.560 -24.993 1.00 91.50 363 TYR A CA 1
ATOM 2715 C C . TYR A 1 363 ? 16.950 12.993 -25.582 1.00 91.50 363 TYR A C 1
ATOM 2717 O O . TYR A 1 363 ? 17.993 12.452 -25.146 1.00 91.50 363 TYR A O 1
#

Sequence (363 aa):
MAAQPPTSRKPSKTGKPSKTGKFSKNSTNSTSGGAGALHHPSSLLRGVALAACVLAAAGAIALGPASSGAAEPKPSKAALKAELAKLNKQVDKLIAEYGAKRAELAEAQKAERAAREKLTAAQEAYERATREVGDIAQLRYQAGDDDLPAFLFGQSAGGAALLQQMAERQSAYLAGFATARDEREKAAEEAEKLTGKIRGQAEDVNRRRKEAEKLIGQIERKLDQLVPAASGKRSDGTWSPELPTGPDNITPRTRLMRDEIKERFKLPFTVGCFRNDGGGGEHPLGRACDFMLSSGGAMPSAANLALGDQIAAWTIENAAKLGVKYVIYKQRIYNIASPGWRAMSDRGSITQNHFDHVHVSMY

Secondary structure (DSSP, 8-state):
-PPP------------------------------------------------------------------PPPPPPHHHHHHHHHHHHHHHHHHHHHHHHHHHHHHHHHHHHHHHHHHHHHHHHHHHHHHHHHHHHHHHHHHT-S--HHHHHHTTSHHHHHHHHHHHHHHHHHHHHHHHHHHHHHHHHHHHHHHHHHHHHHHHHHHHHHHHHHHHHHHHHHHHHHHSPPPTTB-TTS-B-----BTTTTB-HHHHHHHHHHHHHS--SS-EE----SS--SSTTTT-EEEEESSSSSSPPPHHHHHHHHHHHHHHHHTHHHHTEEEEEETTEEEETTEEEEEEPPP-SSTTTTTSSEEEEEE-

Organism: NCBI:txid1073253

Foldseek 3Di:
DDDDDDDDDDDDDDDDDDDDDDDDDDDDDDDDDDDDDDDDDDDDDDDDDDDDDDDDDDDDDDPDDDDDDPPDPQDDLVRLVVVLVVLVVVLVVLVVVLVVLVVVLVVLVVQLVVLVVQLVVLVVQLVVLVVVVVVVVVVCVVVPPDPPLCVVQVVDPVSVVVVVVVVVVVVVSVVSNVVSVVSNVVSVVSNVVSVVVSVVSVVVSVVSVVVSVVSVVVSVVSVVSSQAFDPQQDPVLDGDDFAQDDPLRAGPLLVSLVVVLVVVDDQPDDKQAADPPVDDDARVRNFKIWRFQDPPQDAHDPVSQVSQVVSQVVCLVCCSRSQWQWKAAQQWIAGNVDGDTDHHDDPPTCVVSRRGTIMIGGD

Radius of gyration: 42.27 Å; chains: 1; bounding box: 98×88×114 Å

pLDDT: mean 78.2, std 23.54, range [25.47, 98.69]

InterPro domains:
  IPR058593 ARB_07466-like, C-terminal domain [PF26571] (248-355)